Protein AF-A0A529K6I8-F1 (afdb_monomer)

Radius of gyration: 23.16 Å; Cα contacts (8 Å, |Δi|>4): 335; chains: 1; bounding box: 49×53×55 Å

Nearest PDB structures (foldseek):
  4oeu-assembly1_A  TM=8.810E-01  e=3.541E-14  Campylobacter jejuni subsp. jejuni NCTC 11168 = ATCC 700819
  6tfq-assembly2_B  TM=8.453E-01  e=3.131E-14  Agrobacterium tumefaciens
  1uqw-assembly2_B  TM=7.898E-01  e=2.769E-14  Escherichia coli K-12
  8efz-assembly1_A  TM=8.517E-01  e=8.175E-13  Clostridium carboxidivorans P7
  8efz-assembly2_B  TM=8.662E-01  e=1.609E-12  Clostridium carboxidivorans P7

Secondary structure (DSSP, 8-state):
--SEEEEEE-TTSSEEEEEEPSS-B-TTSPBP-HHHHHHHHHHHT-GGGT-TTHHHHTTEEEEEEETTEEEEEESS--TTHHHHTTSTT-----HHHHHHHHHHHHHHS---SSSEEEEEEETTTEEEEEE-TT-TT---S-SEEEEE----HHHHHHHHHHTS-S------HHHHHHHHTSTT--------S-----PPPS-GGGGSHHHHHHHHHT--HHHHHHHTSTT-S---SSSS-TTSTT--TT-----

Foldseek 3Di:
DAQWPDKDAPPVRQKIKTFGDPQFAKLVRHGDAPVLLLVLLVLLLDVVNVNPVNVLSVQWAPWDDDGRMIMTGGNDDDPCSVVCCPDPSNDRADPVVCVVQPPVRCVQAPMDRDQWHFPDDDPQFWTKIAGRPSRPVDHDPDRIDIDTNDPDQVVQLVCCVVVVDVDDDDHQLVSQVVQCVDPPDDDDQADDLDDDDDDDDCDDPSVDPVVVLVVVVVDDPVCCCVPRVVVSDDDDPDNGDPVDPPDDPPDDDDD

Mean predicted aligned error: 4.94 Å

pLDDT: mean 93.96, std 4.73, range [62.75, 98.75]

Sequence (255 aa):
PGLLTEWGWNDDRSKIMMTVREGVTWHDGSPFTAEDVVWSLQRAGDEKTGNPIQFVWKNVNNFKIDGNKITGDVVQFDPVYFKWMSFLTGYIMPKAYYEKVGAEGFEKAPIGTGPYMVDKFERNAFLRLKANPNYWGGKPAFENVTIKFVTDAASRVAEIESGSSQVTLEIPYEEYDRLIAKDGLAGSCNNVSDIGMIFFNDIDVMLDRNVRQAAVMAVDKKLLVDRLLRGYGQPIDTLETPEYEAYDPSIKVEH

Solvent-accessible surface area (backbone atoms only — not comparable to full-atom values): 15547 Å² total; per-res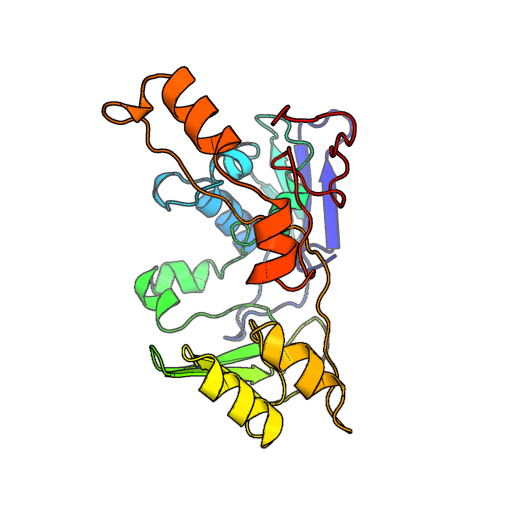idue (Å²): 125,66,69,40,71,45,72,50,65,48,97,87,46,54,31,39,42,35,31,43,45,77,92,36,34,33,72,86,64,49,78,51,53,50,65,24,49,53,51,27,43,54,50,34,27,32,72,91,68,67,44,93,61,14,72,64,40,54,22,44,42,82,71,44,77,59,84,45,36,38,38,28,38,38,77,45,87,57,98,52,56,74,62,46,54,78,37,98,76,42,63,72,46,54,50,73,59,39,73,73,49,34,72,71,44,32,72,76,60,62,67,47,61,52,51,58,39,75,73,46,79,44,88,87,46,33,41,32,31,30,46,30,93,72,23,76,88,53,82,56,95,52,66,64,49,74,49,69,58,66,85,52,56,70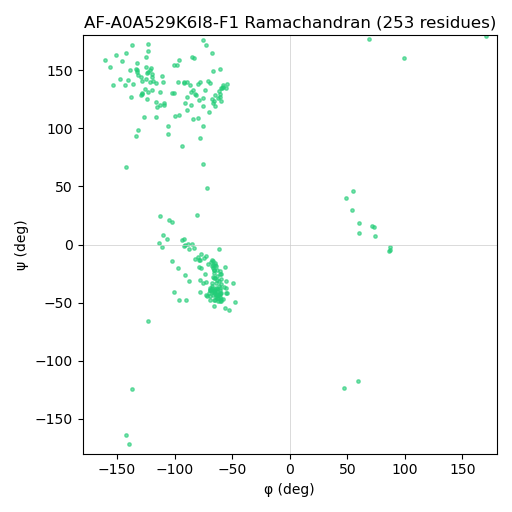,58,49,54,53,29,50,74,72,59,78,33,93,76,85,75,83,67,55,67,82,51,45,66,61,47,50,72,37,90,97,44,80,80,88,87,71,86,62,99,71,82,93,81,84,85,82,65,85,48,81,71,50,61,38,64,67,52,50,51,51,57,56,59,70,54,60,53,63,58,44,22,56,69,74,43,67,57,70,52,77,83,74,67,58,93,60,45,89,89,42,94,83,43,60,87,82,63,71,66,90,112

Structure (mmCIF, N/CA/C/O backbone):
data_AF-A0A529K6I8-F1
#
_entry.id   AF-A0A529K6I8-F1
#
loop_
_atom_site.group_PDB
_atom_site.id
_atom_site.type_symbol
_atom_site.label_atom_id
_atom_site.label_alt_id
_atom_site.label_comp_id
_atom_site.label_asym_id
_atom_site.label_entity_id
_atom_site.label_seq_id
_atom_site.pdbx_PDB_ins_code
_atom_site.Cartn_x
_atom_site.Cartn_y
_atom_site.Cartn_z
_atom_site.occupancy
_atom_site.B_iso_or_equiv
_atom_site.auth_seq_id
_atom_site.auth_comp_id
_atom_site.auth_asym_id
_atom_site.auth_atom_id
_atom_site.pdbx_PDB_model_num
ATOM 1 N N . PRO A 1 1 ? -16.267 1.346 0.825 1.00 89.56 1 PRO A N 1
ATOM 2 C CA . PRO A 1 1 ? -16.412 1.510 2.293 1.00 89.56 1 PRO A CA 1
ATOM 3 C C . PRO A 1 1 ? -15.603 0.440 3.025 1.00 89.56 1 PRO A C 1
ATOM 5 O O . PRO A 1 1 ? -15.569 -0.692 2.555 1.00 89.56 1 PRO A O 1
ATOM 8 N N . GLY A 1 2 ? -14.935 0.797 4.120 1.00 93.88 2 GLY A N 1
ATOM 9 C CA . GLY A 1 2 ? -14.010 -0.077 4.847 1.00 93.88 2 GLY A CA 1
ATOM 10 C C . GLY A 1 2 ? -14.225 0.048 6.350 1.00 93.88 2 GLY A C 1
ATOM 11 O O . GLY A 1 2 ? -15.356 -0.106 6.816 1.00 93.88 2 GLY A O 1
ATOM 12 N N . LEU A 1 3 ? -13.163 0.383 7.088 1.00 96.44 3 LEU A N 1
ATOM 13 C CA . LEU A 1 3 ? -13.247 0.799 8.496 1.00 96.44 3 LEU A CA 1
ATOM 14 C C . LEU A 1 3 ? -14.045 2.096 8.685 1.00 96.44 3 LEU A C 1
ATOM 16 O O . LEU A 1 3 ? -14.582 2.327 9.761 1.00 96.44 3 LEU A O 1
ATOM 20 N N . LEU A 1 4 ? -14.161 2.905 7.631 1.00 96.94 4 LEU A N 1
ATOM 21 C CA . LEU A 1 4 ? -15.127 3.992 7.540 1.00 96.94 4 LEU A CA 1
ATOM 22 C C . LEU A 1 4 ? -16.321 3.550 6.692 1.00 96.94 4 LEU A C 1
ATOM 24 O O . LEU A 1 4 ? -16.148 3.008 5.591 1.00 96.94 4 LEU A O 1
ATOM 28 N N . THR A 1 5 ? -17.529 3.768 7.203 1.00 97.38 5 THR A N 1
ATOM 29 C CA . THR A 1 5 ? -18.787 3.477 6.499 1.00 97.38 5 THR A CA 1
ATOM 30 C C . THR A 1 5 ? -19.286 4.672 5.698 1.00 97.38 5 THR A C 1
ATOM 32 O O . THR A 1 5 ? -19.957 4.477 4.690 1.00 97.38 5 THR A O 1
ATOM 35 N N . GLU A 1 6 ? -18.915 5.882 6.111 1.00 97.81 6 GLU A N 1
ATOM 36 C CA . GLU A 1 6 ? -19.280 7.150 5.479 1.00 97.81 6 GLU A CA 1
ATOM 37 C C . GLU A 1 6 ? -18.131 8.148 5.672 1.00 97.81 6 GLU A C 1
ATOM 39 O O . GLU A 1 6 ? -17.477 8.138 6.716 1.00 97.81 6 GLU A O 1
ATOM 44 N N . TRP A 1 7 ? -17.844 8.980 4.675 1.00 97.81 7 TRP A N 1
ATOM 45 C CA . TRP A 1 7 ? -16.821 10.028 4.738 1.00 97.81 7 TRP A CA 1
ATOM 46 C C . TRP A 1 7 ? -17.151 11.130 3.723 1.00 97.81 7 TRP A C 1
ATOM 48 O O . TRP A 1 7 ? -17.789 10.861 2.704 1.00 97.81 7 TRP A O 1
ATOM 58 N N . GLY A 1 8 ? -16.717 12.361 3.980 1.00 97.69 8 GLY A N 1
ATOM 59 C CA . GLY A 1 8 ? -16.952 13.470 3.059 1.00 97.69 8 GLY A CA 1
ATOM 60 C C . GLY A 1 8 ? -16.577 14.829 3.630 1.00 97.69 8 GLY A C 1
ATOM 61 O O . GLY A 1 8 ? -16.131 14.944 4.772 1.00 97.69 8 GLY A O 1
ATOM 62 N N . TRP A 1 9 ? -16.773 15.858 2.813 1.00 98.25 9 TRP A N 1
ATOM 63 C CA . TRP A 1 9 ? -16.690 17.255 3.226 1.00 98.25 9 TRP A CA 1
ATOM 64 C C . TRP A 1 9 ? -18.088 17.801 3.500 1.00 98.25 9 TRP A C 1
ATOM 66 O O . TRP A 1 9 ? -19.064 17.324 2.922 1.00 98.25 9 TRP A O 1
ATOM 76 N N . ASN A 1 10 ? -18.179 18.821 4.347 1.00 97.06 10 ASN A N 1
ATOM 77 C CA . ASN A 1 10 ? -19.370 19.663 4.390 1.00 97.06 10 ASN A CA 1
ATOM 78 C C . ASN A 1 10 ? -19.450 20.576 3.145 1.00 97.06 10 ASN A C 1
ATOM 80 O O . ASN A 1 10 ? -18.499 20.670 2.367 1.00 97.06 10 ASN A O 1
ATOM 84 N N . ASP A 1 11 ? -20.578 21.269 2.976 1.00 96.62 11 ASP A N 1
ATOM 85 C CA . ASP A 1 11 ? -20.887 22.044 1.764 1.00 96.62 11 ASP A CA 1
ATOM 86 C C . ASP A 1 11 ? -19.820 23.091 1.398 1.00 96.62 11 ASP A C 1
ATOM 88 O O . ASP A 1 11 ? -19.451 23.225 0.231 1.00 96.62 11 ASP A O 1
ATOM 92 N N . ASP A 1 12 ? -19.288 23.811 2.391 1.00 96.50 12 ASP A N 1
ATOM 93 C CA . ASP A 1 12 ? -18.252 24.837 2.196 1.00 96.50 12 ASP A CA 1
ATOM 94 C C . ASP A 1 12 ? -16.815 24.288 2.245 1.00 96.50 12 ASP A C 1
ATOM 96 O O . ASP A 1 12 ? -15.857 25.043 2.070 1.00 96.50 12 ASP A O 1
ATOM 100 N N . ARG A 1 13 ? -16.662 22.973 2.452 1.00 97.19 13 ARG A N 1
ATOM 101 C CA . ARG A 1 13 ? -15.387 22.241 2.525 1.00 97.19 13 ARG A CA 1
ATOM 102 C C . ARG A 1 13 ? -14.449 22.700 3.642 1.00 97.19 13 ARG A C 1
ATOM 104 O O . ARG A 1 13 ? -13.264 22.373 3.601 1.00 97.19 13 ARG A O 1
ATOM 111 N N . SER A 1 14 ? -14.956 23.408 4.649 1.00 97.88 14 SER A N 1
ATOM 112 C CA . SER A 1 14 ? -14.185 23.800 5.836 1.00 97.88 14 SER A CA 1
ATOM 113 C C . SER A 1 14 ? -14.027 22.670 6.854 1.00 97.88 14 SER A C 1
ATOM 115 O O . SER A 1 14 ? -13.205 22.771 7.767 1.00 97.88 14 SER A O 1
ATOM 117 N N . LYS A 1 15 ? -14.796 21.583 6.721 1.00 98.31 15 LYS A N 1
ATOM 118 C CA . LYS A 1 15 ? -14.745 20.423 7.613 1.00 98.31 15 LYS A CA 1
ATOM 119 C C . LYS A 1 15 ? -14.836 19.115 6.848 1.00 98.31 15 LYS A C 1
ATOM 121 O O . LYS A 1 15 ? -15.519 19.017 5.829 1.00 98.31 15 LYS A O 1
ATOM 126 N N . ILE A 1 16 ? -14.208 18.087 7.408 1.00 98.38 16 ILE A N 1
ATOM 127 C CA . ILE A 1 16 ? -14.497 16.702 7.049 1.00 98.38 16 ILE A CA 1
ATOM 128 C C . ILE A 1 16 ? -15.407 16.053 8.082 1.00 98.38 16 ILE A C 1
ATOM 130 O O . ILE A 1 16 ? -15.387 16.408 9.264 1.00 98.38 16 ILE A O 1
ATOM 134 N N . MET A 1 17 ? -16.139 15.043 7.635 1.00 98.19 17 MET A N 1
ATOM 135 C CA . MET A 1 17 ? -16.805 14.070 8.487 1.00 98.19 17 MET A CA 1
ATOM 136 C C . MET A 1 17 ? -16.361 12.658 8.109 1.00 98.19 17 MET A C 1
ATOM 138 O O . MET A 1 17 ? -16.084 12.376 6.941 1.00 98.19 17 MET A O 1
ATOM 142 N N . MET A 1 18 ? -16.301 11.765 9.094 1.00 98.38 18 MET A N 1
ATOM 143 C CA . MET A 1 18 ? -16.085 10.329 8.907 1.00 98.38 18 MET A CA 1
ATOM 144 C C . MET A 1 18 ? -16.925 9.547 9.921 1.00 98.38 18 MET A C 1
ATOM 146 O O . MET A 1 18 ? -16.951 9.898 11.098 1.00 98.38 18 MET A O 1
ATOM 150 N N . THR A 1 19 ? -17.572 8.469 9.488 1.00 98.62 19 THR A N 1
ATOM 151 C CA . THR A 1 19 ? -18.304 7.535 10.354 1.00 98.62 19 THR A CA 1
ATOM 152 C C . THR A 1 19 ? -17.536 6.222 10.422 1.00 98.62 19 THR A C 1
ATOM 154 O O . THR A 1 19 ? -17.280 5.586 9.397 1.00 98.62 19 THR A O 1
ATOM 157 N N . VAL A 1 20 ? -17.157 5.823 11.631 1.00 98.50 20 VAL A N 1
ATOM 158 C CA . VAL A 1 20 ? -16.355 4.634 11.922 1.00 98.50 20 VAL A CA 1
ATOM 159 C C . VAL A 1 20 ? -17.258 3.411 12.053 1.00 98.50 20 VAL A C 1
ATOM 161 O O . VAL A 1 20 ? -18.321 3.455 12.676 1.00 98.50 20 VAL A O 1
ATOM 164 N N . ARG A 1 21 ? -16.824 2.300 11.458 1.00 98.12 21 ARG A N 1
ATOM 165 C CA . ARG A 1 21 ? -17.505 1.009 11.539 1.00 98.12 21 ARG A CA 1
ATOM 166 C C . ARG A 1 21 ? -17.492 0.489 12.974 1.00 98.12 21 ARG A C 1
ATOM 168 O O . ARG A 1 21 ? -16.435 0.345 13.579 1.00 98.12 21 ARG A O 1
ATOM 175 N N . GLU A 1 22 ? -18.667 0.129 13.466 1.00 97.12 22 GLU A N 1
ATOM 176 C CA . GLU A 1 22 ? -18.833 -0.506 14.771 1.00 97.12 22 GLU A CA 1
ATOM 177 C C . GLU A 1 22 ? -18.595 -2.023 14.710 1.00 97.12 22 GLU A C 1
ATOM 179 O O . GLU A 1 22 ? -18.662 -2.643 13.647 1.00 97.12 22 GLU A O 1
ATOM 184 N N . GLY A 1 23 ? -18.326 -2.630 15.870 1.00 96.44 23 GLY A N 1
ATOM 185 C CA . GLY A 1 23 ? -18.175 -4.084 16.003 1.00 96.44 23 GLY A CA 1
ATOM 186 C C . GLY A 1 23 ? -16.878 -4.653 15.421 1.00 96.44 23 GLY A C 1
ATOM 187 O O . GLY A 1 23 ? -16.782 -5.858 15.209 1.00 96.44 23 GLY A O 1
ATOM 188 N N . VAL A 1 24 ? -15.884 -3.807 15.145 1.00 98.38 24 VAL A N 1
ATOM 189 C CA . VAL A 1 24 ? -14.559 -4.233 14.682 1.00 98.38 24 VAL A CA 1
ATOM 190 C C . VAL A 1 24 ? -13.630 -4.412 15.880 1.00 98.38 24 VAL A C 1
ATOM 192 O O . VAL A 1 24 ? -13.611 -3.589 16.795 1.00 98.38 24 VAL A O 1
ATOM 195 N N . THR A 1 25 ? -12.812 -5.459 15.842 1.00 98.31 25 THR A N 1
ATOM 196 C CA . THR A 1 25 ? -11.736 -5.683 16.810 1.00 98.31 25 THR A CA 1
ATOM 197 C C . THR A 1 25 ? -10.384 -5.743 16.112 1.00 98.31 25 THR A C 1
ATOM 199 O O . THR A 1 25 ? -10.274 -6.167 14.956 1.00 98.31 25 THR A O 1
ATOM 202 N N . TRP A 1 26 ? -9.340 -5.365 16.838 1.00 98.50 26 TRP A N 1
ATOM 203 C CA . TRP A 1 26 ? -7.962 -5.686 16.492 1.00 98.50 26 TRP A CA 1
ATOM 204 C C . TRP A 1 26 ? -7.710 -7.195 16.631 1.00 98.50 26 TRP A C 1
ATOM 206 O O . TRP A 1 26 ? -8.500 -7.926 17.238 1.00 98.50 26 TRP A O 1
ATOM 216 N N . HIS A 1 27 ? -6.606 -7.687 16.066 1.00 98.06 27 HIS A N 1
ATOM 217 C CA . HIS A 1 27 ? -6.232 -9.109 16.132 1.00 98.06 27 HIS A CA 1
ATOM 218 C C . HIS A 1 27 ? -6.020 -9.628 17.560 1.00 98.06 27 HIS A C 1
ATOM 220 O O . HIS A 1 27 ? -6.149 -10.827 17.788 1.00 98.06 27 HIS A O 1
ATOM 226 N N . ASP A 1 28 ? -5.731 -8.748 18.522 1.00 96.62 28 ASP A N 1
ATOM 227 C CA . ASP A 1 28 ? -5.615 -9.092 19.945 1.00 96.62 28 ASP A CA 1
ATOM 228 C C . ASP A 1 28 ? -6.966 -9.105 20.691 1.00 96.62 28 ASP A C 1
ATOM 230 O O . ASP A 1 28 ? -7.011 -9.388 21.888 1.00 96.62 28 ASP A O 1
ATOM 234 N N . GLY A 1 29 ? -8.067 -8.817 19.990 1.00 97.06 29 GLY A N 1
ATOM 235 C CA . GLY A 1 29 ? -9.425 -8.769 20.530 1.00 97.06 29 GLY A CA 1
ATOM 236 C C . GLY A 1 29 ? -9.826 -7.424 21.140 1.00 97.06 29 GLY A C 1
ATOM 237 O O . GLY A 1 29 ? -10.992 -7.262 21.503 1.00 97.06 29 GLY A O 1
ATOM 238 N N . SER A 1 30 ? -8.916 -6.451 21.236 1.00 98.00 30 SER A N 1
ATOM 239 C CA . SER A 1 30 ? -9.267 -5.101 21.685 1.00 98.00 30 SER A CA 1
ATOM 240 C C . SER A 1 30 ? -10.188 -4.396 20.672 1.00 98.00 30 SER A C 1
ATOM 242 O O . SER A 1 30 ? -10.124 -4.682 19.471 1.00 98.00 30 SER A O 1
ATOM 244 N N . PRO A 1 31 ? -11.089 -3.502 21.118 1.00 97.88 31 PRO A N 1
ATOM 245 C CA . PRO A 1 31 ? -12.012 -2.823 20.215 1.00 97.88 31 PRO A CA 1
ATOM 246 C C . PRO A 1 31 ? -11.279 -1.823 19.313 1.00 97.88 31 PRO A C 1
ATOM 248 O O . PRO A 1 31 ? -10.421 -1.074 19.776 1.00 97.88 31 PRO A O 1
ATOM 251 N N . PHE A 1 32 ? -11.663 -1.778 18.037 1.00 98.56 32 PHE A N 1
ATOM 252 C CA . PHE A 1 32 ? -11.304 -0.690 17.129 1.00 98.56 32 PHE A CA 1
ATOM 253 C C . PHE A 1 32 ? -12.286 0.472 17.298 1.00 98.56 32 PHE A C 1
ATOM 255 O O . PHE A 1 32 ? -13.502 0.263 17.309 1.00 98.56 32 PHE A O 1
ATOM 262 N N . THR A 1 33 ? -11.772 1.696 17.421 1.00 98.38 33 THR A N 1
ATOM 263 C CA . THR A 1 33 ? -12.589 2.880 17.728 1.00 98.38 33 THR A CA 1
ATOM 264 C C . THR A 1 33 ? -12.213 4.103 16.891 1.00 98.38 33 THR A C 1
ATOM 266 O O . THR A 1 33 ? -11.199 4.136 16.192 1.00 98.38 33 THR A O 1
ATOM 269 N N . ALA A 1 34 ? -13.020 5.163 16.999 1.00 98.50 34 ALA A N 1
ATOM 270 C CA . ALA A 1 34 ? -12.709 6.459 16.403 1.00 98.50 34 ALA A CA 1
ATOM 271 C C . ALA A 1 34 ? -11.399 7.075 16.920 1.00 98.50 34 ALA A C 1
ATOM 273 O O . ALA A 1 34 ? -10.754 7.830 16.189 1.00 98.50 34 ALA A O 1
ATOM 274 N N . GLU A 1 35 ? -10.960 6.721 18.133 1.00 98.50 35 GLU A N 1
ATOM 275 C CA . GLU A 1 35 ? -9.672 7.179 18.653 1.00 98.50 35 GLU A CA 1
ATOM 276 C C . GLU A 1 35 ? -8.493 6.632 17.850 1.00 98.50 35 GLU A C 1
ATOM 278 O O . GLU A 1 35 ? -7.541 7.371 17.605 1.00 98.50 35 GLU A O 1
ATOM 283 N N . ASP A 1 36 ? -8.561 5.374 17.404 1.00 98.56 36 ASP A N 1
ATOM 284 C CA . ASP A 1 36 ? -7.508 4.766 16.589 1.00 98.56 36 ASP A CA 1
ATOM 285 C C . ASP A 1 36 ? -7.367 5.487 15.244 1.00 98.56 36 ASP A C 1
ATOM 287 O O . ASP A 1 36 ? -6.254 5.710 14.762 1.00 98.56 36 ASP A O 1
ATOM 291 N N . VAL A 1 37 ? -8.494 5.894 14.649 1.00 98.12 37 VAL A N 1
ATOM 292 C CA . VAL A 1 37 ? -8.517 6.642 13.383 1.00 98.12 37 VAL A CA 1
ATOM 293 C C . VAL A 1 37 ? -7.890 8.020 13.560 1.00 98.12 37 VAL A C 1
ATOM 295 O O . VAL A 1 37 ? -6.965 8.364 12.825 1.00 98.12 37 VAL A O 1
ATOM 298 N N . VAL A 1 38 ? -8.356 8.796 14.544 1.00 98.19 38 VAL A N 1
ATOM 299 C CA . VAL A 1 38 ? -7.832 10.147 14.806 1.00 98.19 38 VAL A CA 1
ATOM 300 C C . VAL A 1 38 ? -6.343 10.098 15.131 1.00 98.19 38 VAL A C 1
ATOM 302 O O . VAL A 1 38 ? -5.565 10.845 14.539 1.00 98.19 38 VAL A O 1
ATOM 305 N N . TRP A 1 39 ? -5.932 9.181 16.008 1.00 98.00 39 TRP A N 1
ATOM 306 C CA . TRP A 1 39 ? -4.527 9.004 16.366 1.00 98.00 39 TRP A CA 1
ATOM 307 C C . TRP A 1 39 ? -3.673 8.621 15.154 1.00 98.00 39 TRP A C 1
ATOM 309 O O . TRP A 1 39 ? -2.597 9.184 14.958 1.00 98.00 39 TRP A O 1
ATOM 319 N N . SER A 1 40 ? -4.164 7.723 14.296 1.00 96.69 40 SER A N 1
ATOM 320 C CA . SER A 1 40 ? -3.441 7.304 13.090 1.00 96.69 40 SER A CA 1
ATOM 321 C C . SER A 1 40 ? -3.252 8.450 12.099 1.00 96.69 40 SER A C 1
ATOM 323 O O . SER A 1 40 ? -2.148 8.607 11.581 1.00 96.69 40 SER A O 1
ATOM 325 N N . LEU A 1 41 ? -4.285 9.269 11.869 1.00 96.31 41 LEU A N 1
ATOM 326 C CA . LEU A 1 41 ? -4.209 10.437 10.983 1.00 96.31 41 LEU A CA 1
ATOM 327 C C . LEU A 1 41 ? -3.268 11.512 11.540 1.00 96.31 41 LEU A C 1
ATOM 329 O O . LEU A 1 41 ? -2.432 12.037 10.808 1.00 96.31 41 LEU A O 1
ATOM 333 N N . GLN A 1 42 ? -3.350 11.795 12.843 1.00 96.12 42 GLN A N 1
ATOM 334 C CA . GLN A 1 42 ? -2.455 12.745 13.510 1.00 96.12 42 GLN A CA 1
ATOM 335 C C . GLN A 1 42 ? -0.999 12.286 13.449 1.00 96.12 42 GLN A C 1
ATOM 337 O O . GLN A 1 42 ? -0.124 13.066 13.081 1.00 96.12 42 GLN A O 1
ATOM 342 N N . ARG A 1 43 ? -0.742 11.009 13.747 1.00 94.94 43 ARG A N 1
ATOM 343 C CA . ARG A 1 43 ? 0.584 10.401 13.618 1.00 94.94 43 ARG A CA 1
ATOM 344 C C . ARG A 1 43 ? 1.077 10.467 12.173 1.00 94.94 43 ARG A C 1
ATOM 346 O O . ARG A 1 43 ? 2.223 10.827 11.944 1.00 94.94 43 ARG A O 1
ATOM 353 N N . ALA A 1 44 ? 0.234 10.132 11.197 1.00 94.75 44 ALA A N 1
ATOM 354 C CA . ALA A 1 44 ? 0.604 10.165 9.785 1.00 94.75 44 ALA A CA 1
ATOM 355 C C . ALA A 1 44 ? 0.945 11.584 9.298 1.00 94.75 44 ALA A C 1
ATOM 357 O O . ALA A 1 44 ? 1.798 11.727 8.426 1.00 94.75 44 ALA A O 1
ATOM 358 N N . GLY A 1 45 ? 0.324 12.611 9.882 1.00 94.69 45 GLY A N 1
ATOM 359 C CA . GLY A 1 45 ? 0.645 14.018 9.650 1.00 94.69 45 GLY A CA 1
ATOM 360 C C . GLY A 1 45 ? 1.815 14.565 10.469 1.00 94.69 45 GLY A C 1
ATOM 361 O O . GLY A 1 45 ? 2.175 15.719 10.278 1.00 94.69 45 GLY A O 1
ATOM 362 N N . ASP A 1 46 ? 2.433 13.806 11.374 1.00 94.12 46 ASP A N 1
ATOM 363 C CA . ASP A 1 46 ? 3.601 14.283 12.122 1.00 94.12 46 ASP A CA 1
ATOM 364 C C . ASP A 1 46 ? 4.892 14.029 11.324 1.00 94.12 46 ASP A C 1
ATOM 366 O O . ASP A 1 46 ? 5.255 12.887 11.032 1.00 94.12 46 ASP A O 1
ATOM 370 N N . GLU A 1 47 ? 5.623 15.103 11.014 1.00 91.81 47 GLU A N 1
ATOM 371 C CA . GLU A 1 47 ? 6.912 15.072 10.306 1.00 91.81 47 GLU A CA 1
ATOM 372 C C . GLU A 1 47 ? 7.947 14.173 10.981 1.00 91.81 47 GLU A C 1
ATOM 374 O O . GLU A 1 47 ? 8.759 13.545 10.301 1.00 91.81 47 GLU A O 1
ATOM 379 N N . LYS A 1 48 ? 7.901 14.054 12.312 1.00 92.38 48 LYS A N 1
ATOM 380 C CA . LYS A 1 48 ? 8.847 13.230 13.076 1.00 92.38 48 LYS A CA 1
ATOM 381 C C . LYS A 1 48 ? 8.699 11.740 12.796 1.00 92.38 48 LYS A C 1
ATOM 383 O O . LYS A 1 48 ? 9.604 10.973 13.110 1.00 92.38 48 LYS A O 1
ATOM 388 N N . THR A 1 49 ? 7.571 11.322 12.228 1.00 88.50 49 THR A N 1
ATOM 389 C CA . THR A 1 49 ? 7.309 9.912 11.916 1.00 88.50 49 THR A CA 1
ATOM 390 C C . THR A 1 49 ? 7.938 9.468 10.602 1.00 88.50 49 THR A C 1
ATOM 392 O O . THR A 1 49 ? 7.980 8.270 10.333 1.00 88.50 49 THR A O 1
ATOM 395 N N . GLY A 1 50 ? 8.419 10.411 9.783 1.00 89.19 50 GLY A N 1
ATOM 396 C CA . GLY A 1 50 ? 9.004 10.112 8.478 1.00 89.19 50 GLY A CA 1
ATOM 397 C C . GLY A 1 50 ? 7.989 9.665 7.422 1.00 89.19 50 GLY A C 1
ATOM 398 O O . GLY A 1 50 ? 8.393 9.102 6.408 1.00 89.19 50 GLY A O 1
ATOM 399 N N . ASN A 1 51 ? 6.682 9.889 7.629 1.00 91.88 51 ASN A N 1
ATOM 400 C CA . ASN A 1 51 ? 5.676 9.592 6.609 1.00 91.88 51 ASN A CA 1
ATOM 401 C C . ASN A 1 51 ? 5.893 10.495 5.373 1.00 91.88 51 ASN A C 1
ATOM 403 O O . ASN A 1 51 ? 5.795 11.720 5.497 1.00 91.88 51 ASN A O 1
ATOM 407 N N . PRO A 1 52 ? 6.151 9.931 4.177 1.00 90.94 52 PRO A N 1
ATOM 408 C CA . PRO A 1 52 ? 6.508 10.719 2.997 1.00 90.94 52 PRO A CA 1
ATOM 409 C C . PRO A 1 52 ? 5.362 11.594 2.473 1.00 90.94 52 PRO A C 1
ATOM 411 O O . PRO A 1 52 ? 5.620 12.552 1.750 1.00 90.94 52 PRO A O 1
ATOM 414 N N . ILE A 1 53 ? 4.110 11.310 2.854 1.00 90.56 53 ILE A N 1
ATOM 415 C CA . ILE A 1 53 ? 2.942 12.125 2.485 1.00 90.56 53 ILE A CA 1
ATOM 416 C C . ILE A 1 53 ? 2.306 12.839 3.683 1.00 90.56 53 ILE A C 1
ATOM 418 O O . ILE A 1 53 ? 1.126 13.181 3.649 1.00 90.56 53 ILE A O 1
ATOM 422 N N . GLN A 1 54 ? 3.071 13.078 4.753 1.00 94.00 54 GLN A N 1
ATOM 423 C CA . GLN A 1 54 ? 2.582 13.771 5.954 1.00 94.00 54 GLN A CA 1
ATOM 424 C C . GLN A 1 54 ? 1.845 15.085 5.647 1.00 94.00 54 GLN A C 1
ATOM 426 O O . GLN A 1 54 ? 0.860 15.412 6.306 1.00 94.00 54 GLN A O 1
ATOM 431 N N . PHE A 1 55 ? 2.270 15.793 4.594 1.00 92.25 55 PHE A N 1
ATOM 432 C CA . PHE A 1 55 ? 1.689 17.065 4.174 1.00 92.25 55 PHE A CA 1
ATOM 433 C C . PHE A 1 55 ? 0.212 16.943 3.775 1.00 92.25 55 PHE A C 1
ATOM 435 O O . PHE A 1 55 ? -0.551 17.869 4.022 1.00 92.25 55 PHE A O 1
ATOM 442 N N . VAL A 1 56 ? -0.214 15.798 3.229 1.00 94.44 56 VAL A N 1
ATOM 443 C CA . VAL A 1 56 ? -1.631 15.519 2.949 1.00 94.44 56 VAL A CA 1
ATOM 444 C C . VAL A 1 56 ? -2.402 15.422 4.258 1.00 94.44 56 VAL A C 1
ATOM 446 O O . VAL A 1 56 ? -3.454 16.031 4.417 1.00 94.44 56 VAL A O 1
ATOM 449 N N . TRP A 1 57 ? -1.881 14.668 5.225 1.00 95.06 57 TRP A N 1
ATOM 450 C CA . TR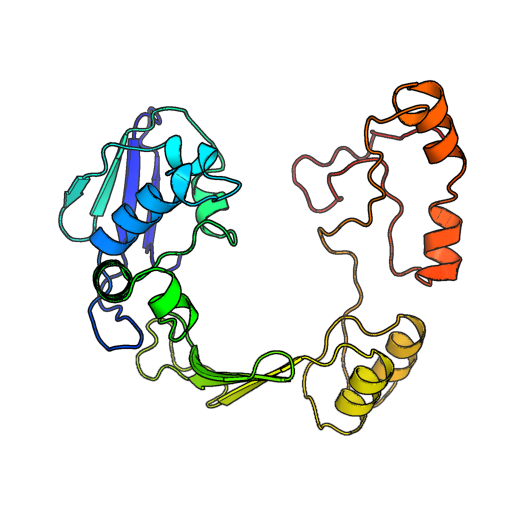P A 1 57 ? -2.577 14.409 6.484 1.00 95.06 57 TRP A CA 1
ATOM 451 C C . TRP A 1 57 ? -2.709 15.661 7.351 1.00 95.06 57 TRP A C 1
ATOM 453 O O . TRP A 1 57 ? -3.744 15.837 7.992 1.00 95.06 57 TRP A O 1
ATOM 463 N N . LYS A 1 58 ? -1.723 16.567 7.296 1.00 94.62 58 LYS A N 1
ATOM 464 C CA . LYS A 1 58 ? -1.756 17.882 7.961 1.00 94.62 58 LYS A CA 1
ATOM 465 C C . LYS A 1 58 ? -2.840 18.827 7.441 1.00 94.62 58 LYS A C 1
ATO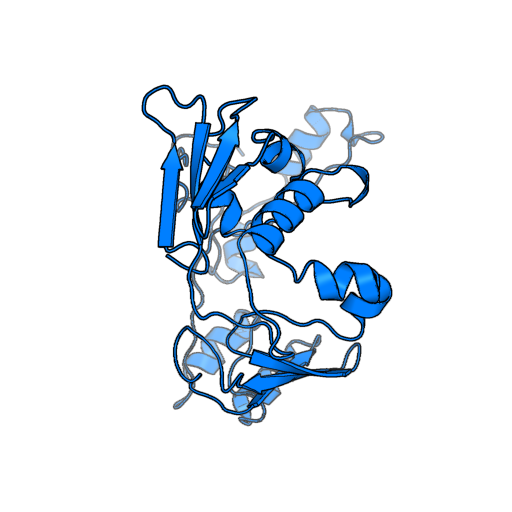M 467 O O . LYS A 1 58 ? -3.188 19.773 8.148 1.00 94.62 58 LYS A O 1
ATOM 472 N N . ASN A 1 59 ? -3.389 18.579 6.251 1.00 96.81 59 ASN A N 1
ATOM 473 C CA . ASN A 1 59 ? -4.451 19.405 5.676 1.00 96.81 59 ASN A CA 1
ATOM 474 C C . ASN A 1 59 ? -5.751 19.360 6.492 1.00 96.81 59 ASN A C 1
ATOM 476 O O . ASN A 1 59 ? -6.602 20.234 6.325 1.00 96.81 59 ASN A O 1
ATOM 480 N N . VAL A 1 60 ? -5.896 18.382 7.394 1.00 97.75 60 VAL A N 1
ATOM 481 C CA . VAL A 1 60 ? -7.008 18.291 8.341 1.00 97.75 60 VAL A CA 1
ATOM 482 C C . VAL A 1 60 ? -6.476 18.171 9.768 1.00 97.75 60 VAL A C 1
ATOM 484 O O . VAL A 1 60 ? -5.589 17.366 10.048 1.00 97.75 60 VAL A O 1
ATOM 487 N N . ASN A 1 61 ? -7.039 18.943 10.695 1.00 96.69 61 ASN A N 1
ATOM 488 C CA . ASN A 1 61 ? -6.683 18.891 12.112 1.00 96.69 61 ASN A CA 1
ATOM 489 C C . ASN A 1 61 ? -7.913 19.068 13.023 1.00 96.69 61 ASN A C 1
ATOM 491 O O . ASN A 1 61 ? -9.049 18.872 12.593 1.00 96.69 61 ASN A O 1
ATOM 495 N N . ASN A 1 62 ? -7.684 19.376 14.308 1.00 97.50 62 ASN A N 1
ATOM 496 C CA . ASN A 1 62 ? -8.731 19.656 15.301 1.00 97.50 62 ASN A CA 1
ATOM 497 C C . ASN A 1 62 ? -9.855 18.608 15.334 1.00 97.50 62 ASN A C 1
ATOM 499 O O . ASN A 1 62 ? -11.037 18.937 15.457 1.00 97.50 62 ASN A O 1
ATOM 503 N N . PHE A 1 63 ? -9.478 17.334 15.213 1.00 98.38 63 PHE A N 1
ATOM 504 C CA . PHE A 1 63 ? -10.430 16.236 15.197 1.00 98.38 63 PHE A CA 1
ATOM 505 C C . PHE A 1 63 ? -11.248 16.188 16.492 1.00 98.38 63 PHE A C 1
ATOM 507 O O . PHE A 1 63 ? -10.706 16.267 17.596 1.00 98.38 63 PHE A O 1
ATOM 514 N N . LYS A 1 64 ? -12.560 16.017 16.347 1.00 98.56 64 LYS A N 1
ATOM 515 C CA . LYS A 1 64 ? -13.517 15.787 17.429 1.00 98.56 64 LYS A CA 1
ATOM 516 C C . LYS A 1 64 ? -14.217 14.463 17.191 1.00 98.56 64 LYS A C 1
ATOM 518 O O . LYS A 1 64 ? -14.560 14.151 16.052 1.00 98.56 64 LYS A O 1
ATOM 523 N N . ILE A 1 65 ? -14.429 13.722 18.270 1.00 98.69 65 ILE A N 1
ATOM 524 C CA . ILE A 1 65 ? -15.099 12.425 18.267 1.00 98.69 65 ILE A CA 1
ATOM 525 C C . ILE A 1 65 ? -16.432 12.575 18.999 1.00 98.69 65 ILE A C 1
ATOM 527 O O . ILE A 1 65 ? -16.466 13.112 20.106 1.00 98.69 65 ILE A O 1
ATOM 531 N N . ASP A 1 66 ? -17.502 12.087 18.384 1.00 98.19 66 ASP A N 1
ATOM 532 C CA . ASP A 1 66 ? -18.829 11.934 18.980 1.00 98.19 66 ASP A CA 1
ATOM 533 C C . ASP A 1 66 ? -19.336 10.516 18.680 1.00 98.19 66 ASP A C 1
ATOM 535 O O . ASP A 1 66 ? -19.757 10.205 17.562 1.00 98.19 66 ASP A O 1
ATOM 539 N N . GLY A 1 67 ? -19.191 9.613 19.653 1.00 97.38 67 GLY A N 1
ATOM 540 C CA . GLY A 1 67 ? -19.426 8.183 19.455 1.00 97.38 67 GLY A CA 1
ATOM 541 C C . GLY A 1 67 ? -18.515 7.603 18.366 1.00 97.38 67 GLY A C 1
ATOM 542 O O . GLY A 1 67 ? -17.292 7.609 18.496 1.00 97.38 67 GLY A O 1
ATOM 543 N N . ASN A 1 68 ? -19.112 7.102 17.283 1.00 97.88 68 ASN A N 1
ATOM 544 C CA . ASN A 1 68 ? -18.396 6.589 16.113 1.00 97.88 68 ASN A CA 1
ATOM 545 C C . ASN A 1 68 ? -18.203 7.636 15.000 1.00 97.88 68 ASN A C 1
ATOM 547 O O . ASN A 1 68 ? -17.681 7.301 13.937 1.00 97.88 68 ASN A O 1
ATOM 551 N N . LYS A 1 69 ? -18.618 8.889 15.208 1.00 98.56 69 LYS A N 1
ATOM 552 C CA . LYS A 1 69 ? -18.446 9.971 14.236 1.00 98.56 69 LYS A CA 1
ATOM 553 C C . LYS A 1 69 ? -17.221 10.807 14.565 1.00 98.56 69 LYS A C 1
ATOM 555 O O . LYS A 1 69 ? -16.958 11.133 15.720 1.00 98.56 69 LYS A O 1
ATOM 560 N N . ILE A 1 70 ? -16.493 11.185 13.525 1.00 98.75 70 ILE A N 1
ATOM 561 C CA . ILE A 1 70 ? -15.332 12.065 13.584 1.00 98.75 70 ILE A CA 1
ATOM 562 C C . ILE A 1 70 ? -15.629 13.291 12.729 1.00 98.75 70 ILE A C 1
ATOM 564 O O . ILE A 1 70 ? -16.048 13.158 11.580 1.00 98.75 70 ILE A O 1
ATOM 568 N N . THR A 1 71 ? -15.356 14.478 13.260 1.00 98.62 71 THR A N 1
ATOM 569 C CA . THR A 1 71 ? -15.281 15.720 12.476 1.00 98.62 71 THR A CA 1
ATOM 570 C C . THR A 1 71 ? -13.888 16.315 12.590 1.00 98.62 71 THR A C 1
ATOM 572 O O . THR A 1 71 ? -13.341 16.307 13.689 1.00 98.62 71 THR A O 1
ATOM 575 N N . GLY A 1 72 ? -13.332 16.855 11.510 1.00 98.50 72 GLY A N 1
ATOM 576 C CA . GLY A 1 72 ? -12.041 17.556 11.519 1.00 98.50 72 GLY A CA 1
ATOM 577 C C . GLY A 1 72 ? -12.123 18.876 10.761 1.00 98.50 72 GLY A C 1
ATOM 578 O O . GLY A 1 72 ? -12.936 19.003 9.846 1.00 98.50 72 GLY A O 1
ATOM 579 N N . ASP A 1 73 ? -11.303 19.849 11.145 1.00 98.62 73 ASP A N 1
ATOM 580 C CA . ASP A 1 73 ? -11.197 21.136 10.458 1.00 98.62 73 ASP A CA 1
ATOM 581 C C . ASP A 1 73 ? -10.263 20.996 9.253 1.00 98.62 73 ASP A C 1
ATOM 583 O O . ASP A 1 73 ? -9.147 20.492 9.381 1.00 98.62 73 ASP A O 1
ATOM 587 N N . VAL A 1 74 ? -10.713 21.445 8.083 1.00 98.44 74 VAL A N 1
ATOM 588 C CA . VAL A 1 74 ? -9.905 21.497 6.862 1.00 98.44 74 VAL A CA 1
ATOM 589 C C . VAL A 1 74 ? -9.090 22.784 6.894 1.00 98.44 74 VAL A C 1
ATOM 591 O O . VAL A 1 74 ? -9.621 23.879 6.726 1.00 98.44 74 VAL A O 1
ATOM 594 N N . VAL A 1 75 ? -7.787 22.645 7.115 1.00 97.50 75 VAL A N 1
ATOM 595 C CA . VAL A 1 75 ? -6.823 23.756 7.117 1.00 97.50 75 VAL A CA 1
ATOM 596 C C . VAL A 1 75 ? -6.486 24.168 5.690 1.00 97.50 75 VAL A C 1
ATOM 598 O O . VAL A 1 75 ? -6.389 25.354 5.382 1.00 97.50 75 VAL A O 1
ATOM 601 N N . GLN A 1 76 ? -6.329 23.178 4.814 1.00 96.94 76 GLN A N 1
ATOM 602 C CA . GLN A 1 76 ? -6.086 23.364 3.393 1.00 96.94 76 GLN A CA 1
ATOM 603 C C . GLN A 1 76 ? -6.937 22.355 2.630 1.00 96.94 76 GLN A C 1
ATOM 605 O O . GLN A 1 76 ? -6.902 21.161 2.909 1.00 96.94 76 GLN A O 1
ATOM 610 N N . PHE A 1 77 ? -7.730 22.830 1.673 1.00 96.69 77 PHE A N 1
ATOM 611 C CA . PHE A 1 77 ? -8.560 21.927 0.888 1.00 96.69 77 PHE A CA 1
ATOM 612 C C . PHE A 1 77 ? -7.691 21.038 -0.006 1.00 96.69 77 PHE A C 1
ATOM 614 O O . PHE A 1 77 ? -6.912 21.533 -0.821 1.00 96.69 77 PHE A O 1
ATOM 621 N N . ASP A 1 78 ? -7.879 19.728 0.128 1.00 94.81 78 ASP A N 1
ATOM 622 C CA . ASP A 1 78 ? -7.246 18.707 -0.696 1.00 94.81 78 ASP A CA 1
ATOM 623 C C . ASP A 1 78 ? -8.339 17.794 -1.280 1.00 94.81 78 ASP A C 1
ATOM 625 O O . ASP A 1 78 ? -8.955 17.027 -0.531 1.00 94.81 78 ASP A O 1
ATOM 629 N N . PRO A 1 79 ? -8.611 17.855 -2.598 1.00 93.19 79 PRO A N 1
ATOM 630 C CA . PRO A 1 79 ? -9.692 17.091 -3.222 1.00 93.19 79 PRO A CA 1
ATOM 631 C C . PRO A 1 79 ? -9.444 15.577 -3.228 1.00 93.19 79 PRO A C 1
ATOM 633 O O . PRO A 1 79 ? -10.369 14.807 -3.497 1.00 93.19 79 PRO A O 1
ATOM 636 N N . VAL A 1 80 ? -8.217 15.130 -2.945 1.00 92.06 80 VAL A N 1
ATOM 637 C CA . VAL A 1 80 ? -7.830 13.716 -2.943 1.00 92.06 80 VAL A CA 1
ATOM 638 C C . VAL A 1 80 ? -7.540 13.180 -1.539 1.00 92.06 80 VAL A C 1
ATOM 640 O O . VAL A 1 80 ? -7.156 12.019 -1.418 1.00 92.06 80 VAL A O 1
ATOM 643 N N . TYR A 1 81 ? -7.815 13.946 -0.472 1.00 94.81 81 TYR A N 1
ATOM 644 C CA . TYR A 1 81 ? -7.598 13.530 0.925 1.00 94.81 81 TYR A CA 1
ATOM 645 C C . TYR A 1 81 ? -8.149 12.126 1.230 1.00 94.81 81 TYR A C 1
ATOM 647 O O . TYR A 1 81 ? -7.437 11.254 1.722 1.00 94.81 81 TYR A O 1
ATOM 655 N N . PHE A 1 82 ? -9.405 11.852 0.863 1.00 93.88 82 PHE A N 1
ATOM 656 C CA . PHE A 1 82 ? -9.998 10.528 1.089 1.00 93.88 82 PHE A CA 1
ATOM 657 C C . PHE A 1 82 ? -9.465 9.446 0.142 1.00 93.88 82 PHE A C 1
ATOM 659 O O . PHE A 1 82 ? -9.458 8.275 0.517 1.00 93.88 82 PHE A O 1
ATOM 666 N N . LYS A 1 83 ? -8.980 9.803 -1.058 1.00 91.19 83 LYS A N 1
ATOM 667 C CA . LYS A 1 83 ? -8.294 8.840 -1.938 1.00 91.19 83 LYS A CA 1
ATOM 668 C C . LYS A 1 83 ? -6.986 8.380 -1.285 1.00 91.19 83 LYS A C 1
ATOM 670 O O . LYS A 1 83 ? -6.715 7.179 -1.260 1.00 91.19 83 LYS A O 1
ATOM 675 N N . TRP A 1 84 ? -6.247 9.293 -0.648 1.00 91.69 84 TRP A N 1
ATOM 676 C CA . TRP A 1 84 ? -5.032 8.963 0.103 1.00 91.69 84 TRP A CA 1
ATOM 677 C C . TRP A 1 84 ? -5.274 7.995 1.265 1.00 91.69 84 TRP A C 1
ATOM 679 O O . TRP A 1 84 ? -4.371 7.240 1.617 1.00 91.69 84 TRP A O 1
ATOM 689 N N . MET A 1 85 ? -6.488 7.929 1.827 1.00 90.50 85 MET A N 1
ATOM 690 C CA . MET A 1 85 ? -6.813 6.962 2.893 1.00 90.50 85 MET A CA 1
ATOM 691 C C . MET A 1 85 ? -6.831 5.507 2.418 1.00 90.50 85 MET A C 1
ATOM 693 O O . MET A 1 85 ? -6.797 4.598 3.244 1.00 90.50 85 MET A O 1
ATOM 697 N N . SER A 1 86 ? -6.863 5.269 1.105 1.00 87.88 86 SER A N 1
ATOM 698 C CA . SER A 1 86 ? -6.683 3.930 0.528 1.00 87.88 86 SER A CA 1
ATOM 699 C C . SER A 1 86 ? -5.231 3.599 0.165 1.00 87.88 86 SER A C 1
ATOM 701 O O . SER A 1 86 ? -4.957 2.494 -0.297 1.00 87.88 86 SER A O 1
ATOM 703 N N . PHE A 1 87 ? -4.297 4.530 0.377 1.00 85.81 87 PHE A N 1
ATOM 704 C CA . PHE A 1 87 ? -2.896 4.374 0.003 1.00 85.81 87 PHE A CA 1
ATOM 705 C C . PHE A 1 87 ? -2.025 3.884 1.175 1.00 85.81 87 PHE A C 1
ATOM 707 O O . PHE A 1 87 ? -2.365 4.058 2.347 1.00 85.81 87 PHE A O 1
ATOM 714 N N . LEU A 1 88 ? -0.864 3.299 0.854 1.00 79.19 88 LEU A N 1
ATOM 715 C CA . LEU A 1 88 ? 0.049 2.592 1.774 1.00 79.19 88 LEU A CA 1
ATOM 716 C C . LEU A 1 88 ? 0.637 3.431 2.924 1.00 79.19 88 LEU A C 1
ATOM 718 O O . LEU A 1 88 ? 1.359 2.930 3.777 1.00 79.19 88 LEU A O 1
ATOM 722 N N . THR A 1 89 ? 0.359 4.720 2.969 1.00 82.56 89 THR A N 1
ATOM 723 C CA . THR A 1 89 ? 0.845 5.650 3.995 1.00 82.56 89 THR A CA 1
ATOM 724 C C . THR A 1 89 ? -0.284 6.187 4.881 1.00 82.56 89 THR A C 1
ATOM 726 O O . THR A 1 89 ? -0.016 6.976 5.788 1.00 82.56 89 THR A O 1
ATOM 729 N N . GLY A 1 90 ? -1.526 5.747 4.644 1.00 85.69 90 GLY A N 1
ATOM 730 C CA . GLY A 1 90 ? -2.732 6.082 5.410 1.00 85.69 90 GLY A CA 1
ATOM 731 C C . GLY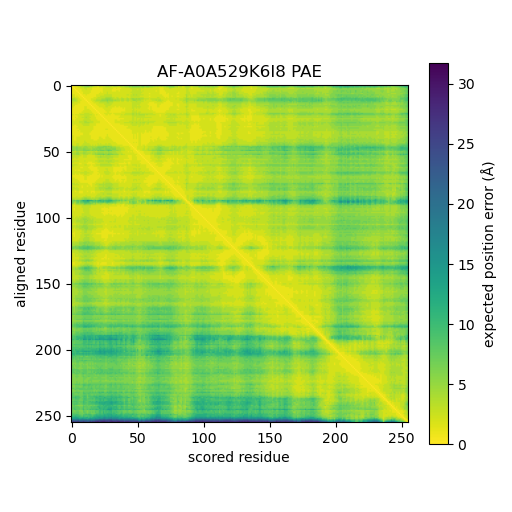 A 1 90 ? -3.229 4.956 6.324 1.00 85.69 90 GLY A C 1
ATOM 732 O O . GLY A 1 90 ? -4.408 4.930 6.672 1.00 85.69 90 GLY A O 1
ATOM 733 N N . TYR A 1 91 ? -2.370 3.995 6.689 1.00 90.81 91 TYR A N 1
ATOM 734 C CA . TYR A 1 91 ? -2.779 2.850 7.508 1.00 90.81 91 TYR A CA 1
ATOM 735 C C . TYR A 1 91 ? -3.293 3.266 8.889 1.00 90.81 91 TYR A C 1
ATOM 737 O O . TYR A 1 91 ? -2.633 4.002 9.627 1.00 90.81 91 TYR A O 1
ATOM 745 N N . ILE A 1 92 ? -4.442 2.700 9.258 1.00 95.44 92 ILE A N 1
ATOM 746 C CA . ILE A 1 92 ? -4.987 2.789 10.608 1.00 95.44 92 ILE A CA 1
ATOM 747 C C . ILE A 1 92 ? -4.296 1.755 11.491 1.00 95.44 92 ILE A C 1
ATOM 749 O O . ILE A 1 92 ? -4.219 0.575 11.144 1.00 95.44 92 ILE A O 1
ATOM 753 N N . MET A 1 93 ? -3.791 2.207 12.630 1.00 95.69 93 MET A N 1
ATOM 754 C CA . MET A 1 93 ? -2.954 1.437 13.542 1.00 95.69 93 MET A CA 1
ATOM 755 C C . MET A 1 93 ? -3.556 1.431 14.960 1.00 95.69 93 MET A C 1
ATOM 757 O O . MET A 1 93 ? -4.263 2.373 15.322 1.00 95.69 93 MET A O 1
ATOM 761 N N . PRO A 1 94 ? -3.287 0.386 15.764 1.00 98.00 94 PRO A N 1
ATOM 762 C CA . PRO A 1 94 ? -3.875 0.214 17.094 1.00 98.00 94 PRO A CA 1
ATOM 763 C C . PRO A 1 94 ? -3.220 1.162 18.101 1.00 98.00 94 PRO A C 1
ATOM 765 O O . PRO A 1 94 ? -2.125 0.873 18.590 1.00 98.00 94 PRO A O 1
ATOM 768 N N . LYS A 1 95 ? -3.878 2.273 18.446 1.00 98.12 95 LYS A N 1
ATOM 769 C CA . LYS A 1 95 ? -3.307 3.320 19.314 1.00 98.12 95 LYS A CA 1
ATOM 770 C C . LYS A 1 95 ? -2.773 2.737 20.623 1.00 98.12 95 LYS A C 1
ATOM 772 O O . LYS A 1 95 ? -1.590 2.863 20.924 1.00 98.12 95 LYS A O 1
ATOM 777 N N . ALA A 1 96 ? -3.636 2.044 21.368 1.00 98.12 96 ALA A N 1
ATOM 778 C CA . ALA A 1 96 ? -3.304 1.535 22.699 1.00 98.12 96 ALA A CA 1
ATOM 779 C C . ALA A 1 96 ? -2.163 0.505 22.671 1.00 98.12 96 ALA A C 1
ATOM 781 O O . ALA A 1 96 ? -1.289 0.511 23.539 1.00 98.12 96 ALA A O 1
ATOM 782 N N . TYR A 1 97 ? -2.151 -0.376 21.667 1.00 98.31 97 TYR A N 1
ATOM 783 C CA . TYR A 1 97 ? -1.082 -1.359 21.514 1.00 98.31 97 TYR A CA 1
ATOM 784 C C . TYR A 1 97 ? 0.231 -0.684 21.112 1.00 98.31 97 TYR A C 1
ATOM 786 O O . TYR A 1 97 ? 1.254 -0.923 21.750 1.00 98.31 97 TYR A O 1
ATOM 794 N N . TYR A 1 98 ? 0.200 0.202 20.113 1.00 97.75 98 TYR A N 1
ATOM 795 C CA . TYR A 1 98 ? 1.385 0.903 19.627 1.00 97.75 98 TYR A CA 1
ATOM 796 C C . TYR A 1 98 ? 2.026 1.770 20.717 1.00 97.75 98 TYR A C 1
ATOM 798 O O . TYR A 1 98 ? 3.241 1.731 20.888 1.00 97.75 98 TYR A O 1
ATOM 806 N N . GLU A 1 99 ? 1.236 2.507 21.502 1.00 97.25 99 GLU A N 1
ATOM 807 C CA . GLU A 1 99 ? 1.740 3.299 22.634 1.00 97.25 99 GLU A CA 1
ATOM 808 C C . GLU A 1 99 ? 2.360 2.420 23.730 1.00 97.25 99 GLU A C 1
ATOM 810 O O . GLU A 1 99 ? 3.340 2.814 24.361 1.00 97.25 99 GLU A O 1
ATOM 815 N N . LYS A 1 100 ? 1.836 1.205 23.929 1.00 97.81 100 LYS A N 1
ATOM 816 C CA . LYS A 1 100 ? 2.357 0.246 24.910 1.00 97.81 100 LYS A CA 1
ATOM 817 C C . LYS A 1 100 ? 3.693 -0.369 24.492 1.00 97.81 100 LYS A C 1
ATOM 819 O O . LYS A 1 100 ? 4.560 -0.548 25.345 1.00 97.81 100 LYS A O 1
ATOM 824 N N . VAL A 1 101 ? 3.836 -0.771 23.228 1.00 97.75 101 VAL A N 1
ATOM 825 C CA . VAL A 1 101 ? 5.012 -1.539 22.764 1.00 97.75 101 VAL A CA 1
ATOM 826 C C . VAL A 1 101 ? 6.038 -0.697 22.004 1.00 97.75 101 VAL A C 1
ATOM 828 O O . VAL A 1 101 ? 7.168 -1.141 21.803 1.00 97.75 101 VAL A O 1
ATOM 831 N N . GLY A 1 102 ? 5.667 0.516 21.595 1.00 96.38 102 GLY A N 1
ATOM 832 C CA . GLY A 1 102 ? 6.477 1.384 20.748 1.00 96.38 102 GLY A CA 1
ATOM 833 C C . GLY A 1 102 ? 6.633 0.863 19.315 1.00 96.38 102 GLY A C 1
ATOM 834 O O . GLY A 1 102 ? 6.184 -0.228 18.965 1.00 96.38 102 GLY A O 1
ATOM 835 N N . ALA A 1 103 ? 7.313 1.646 18.474 1.00 93.38 103 ALA A N 1
ATOM 836 C CA . ALA A 1 103 ? 7.508 1.326 17.057 1.00 93.38 103 ALA A CA 1
ATOM 837 C C . ALA A 1 103 ? 8.211 -0.028 16.844 1.00 93.38 103 ALA A C 1
ATOM 839 O O . ALA A 1 103 ? 7.740 -0.855 16.071 1.00 93.38 103 ALA A O 1
ATOM 840 N N . GLU A 1 104 ? 9.301 -0.281 17.576 1.00 94.94 104 GLU A N 1
ATOM 841 C CA . GLU A 1 104 ? 10.079 -1.521 17.452 1.00 94.94 104 GLU A CA 1
ATOM 842 C C . GLU A 1 104 ? 9.290 -2.749 17.935 1.00 94.94 104 GLU A C 1
ATOM 844 O O . GLU A 1 104 ? 9.356 -3.821 17.332 1.00 94.94 104 GLU A O 1
ATOM 849 N N . GLY A 1 105 ? 8.522 -2.607 19.020 1.00 96.06 105 GLY A N 1
ATOM 850 C CA . GLY A 1 105 ? 7.658 -3.678 19.509 1.00 96.06 105 GLY A CA 1
ATOM 851 C C . GLY A 1 105 ? 6.539 -4.000 18.520 1.00 96.06 105 GLY A C 1
ATOM 852 O O . GLY A 1 105 ? 6.265 -5.173 18.269 1.00 96.06 105 GLY A O 1
ATOM 853 N N . PHE A 1 106 ? 5.954 -2.968 17.907 1.00 95.62 106 PHE A N 1
ATOM 854 C CA . PHE A 1 106 ? 4.936 -3.126 16.874 1.00 95.62 106 PHE A CA 1
ATOM 855 C C . PHE A 1 106 ? 5.503 -3.783 15.611 1.00 95.62 106 PHE A C 1
ATOM 857 O O . PHE A 1 106 ? 4.873 -4.682 15.068 1.00 95.62 106 PHE A O 1
ATOM 864 N N . GLU A 1 107 ? 6.706 -3.405 15.171 1.00 92.44 107 GLU A N 1
ATOM 865 C CA . GLU A 1 107 ? 7.367 -4.022 14.011 1.00 92.44 107 GLU A CA 1
ATOM 866 C C . GLU A 1 107 ? 7.624 -5.523 14.222 1.00 92.44 107 GLU A C 1
ATOM 868 O O . GLU A 1 107 ? 7.462 -6.324 13.302 1.00 92.44 107 GLU A O 1
ATOM 873 N N . LYS A 1 108 ? 7.981 -5.927 15.447 1.00 93.06 108 LYS A N 1
ATOM 874 C CA . LYS A 1 108 ? 8.218 -7.339 15.792 1.00 93.06 108 LYS A CA 1
ATOM 875 C C . LYS A 1 108 ? 6.936 -8.167 15.877 1.00 93.06 108 LYS A C 1
ATOM 877 O O . LYS A 1 108 ? 6.981 -9.366 15.601 1.00 93.06 108 LYS A O 1
ATOM 882 N N . ALA A 1 109 ? 5.824 -7.564 16.291 1.00 94.56 109 ALA A N 1
ATOM 883 C CA . ALA A 1 109 ? 4.553 -8.253 16.507 1.00 94.56 109 ALA A CA 1
ATOM 884 C C . ALA A 1 109 ? 3.358 -7.385 16.063 1.00 94.56 109 ALA A C 1
ATOM 886 O O . ALA A 1 109 ? 2.564 -6.945 16.897 1.00 94.56 109 ALA A O 1
ATOM 887 N N . PRO A 1 110 ? 3.212 -7.114 14.755 1.00 95.75 110 PRO A N 1
ATOM 888 C CA . PRO A 1 110 ? 2.177 -6.211 14.278 1.00 95.75 110 PRO A CA 1
ATOM 889 C C . PRO A 1 110 ? 0.793 -6.850 14.411 1.00 95.75 110 PRO A C 1
ATOM 891 O O . PRO A 1 110 ? 0.597 -8.029 14.105 1.00 95.75 110 PRO A O 1
ATOM 894 N N . ILE A 1 111 ? -0.184 -6.036 14.809 1.00 97.56 111 ILE A N 1
ATOM 895 C CA . ILE A 1 111 ? -1.605 -6.394 14.808 1.00 97.56 111 ILE A CA 1
ATOM 896 C C . ILE A 1 111 ? -2.387 -5.414 13.934 1.00 97.56 111 ILE A C 1
ATOM 898 O O . ILE A 1 111 ? -2.022 -4.245 13.799 1.00 97.56 111 ILE A O 1
ATOM 902 N N . GLY A 1 112 ? -3.477 -5.896 13.345 1.00 97.56 112 GLY A N 1
ATOM 903 C CA . GLY A 1 112 ? -4.368 -5.125 12.485 1.00 97.56 112 GLY A CA 1
ATOM 904 C C . GLY A 1 112 ? -5.839 -5.458 12.732 1.00 97.56 112 GLY A C 1
ATOM 905 O O . GLY A 1 112 ? -6.178 -6.188 13.657 1.00 97.56 112 GLY A O 1
ATOM 906 N N . THR A 1 113 ? -6.723 -4.936 11.884 1.00 97.69 113 THR A N 1
ATOM 907 C CA . THR A 1 113 ? -8.150 -5.320 11.820 1.00 97.69 113 THR A CA 1
ATOM 908 C C . THR A 1 113 ? -8.463 -6.169 10.582 1.00 97.69 113 THR A C 1
ATOM 910 O O . THR A 1 113 ? -9.621 -6.461 10.287 1.00 97.69 113 THR A O 1
ATOM 913 N N . GLY A 1 114 ? -7.430 -6.524 9.811 1.00 96.81 114 GLY A N 1
ATOM 914 C CA . GLY A 1 114 ? -7.553 -7.184 8.516 1.00 96.81 114 GLY A CA 1
ATOM 915 C C . GLY A 1 114 ? -7.919 -8.675 8.588 1.00 96.81 114 GLY A C 1
ATOM 916 O O . GLY A 1 114 ? -7.964 -9.257 9.680 1.00 96.81 114 GLY A O 1
ATOM 917 N N . PRO A 1 115 ? -8.132 -9.304 7.415 1.00 97.62 115 PRO A N 1
ATOM 918 C CA . PRO A 1 115 ? -8.545 -10.706 7.285 1.00 97.62 115 PRO A CA 1
ATOM 919 C C . PRO A 1 115 ? -7.508 -11.720 7.763 1.00 97.62 115 PRO A C 1
ATOM 921 O O . PRO A 1 115 ? -7.867 -12.850 8.073 1.00 97.62 115 PRO A O 1
ATOM 924 N N . TYR A 1 116 ? -6.235 -11.342 7.827 1.00 98.12 116 TYR A N 1
ATOM 925 C CA . TYR A 1 116 ? -5.143 -12.235 8.190 1.00 98.12 116 TYR A CA 1
ATOM 926 C C . TYR A 1 116 ? -4.286 -11.630 9.297 1.00 98.12 116 TYR A C 1
ATOM 928 O O . TYR A 1 116 ? -4.067 -10.420 9.322 1.00 98.12 116 TYR A O 1
ATOM 936 N N . MET A 1 117 ? -3.797 -12.489 10.186 1.00 97.44 117 MET A N 1
ATOM 937 C CA . MET A 1 117 ? -2.925 -12.167 11.315 1.00 97.44 117 MET A CA 1
ATOM 938 C C . MET A 1 117 ? -1.536 -12.743 11.061 1.00 97.44 117 MET A C 1
ATOM 940 O O . MET A 1 117 ? -1.422 -13.840 10.507 1.00 97.44 117 MET A O 1
ATOM 944 N N . VAL A 1 118 ? -0.488 -12.045 11.500 1.00 97.44 118 VAL A N 1
ATOM 945 C CA . VAL A 1 118 ? 0.877 -12.583 11.443 1.00 97.44 118 VAL A CA 1
ATOM 946 C C . VAL A 1 118 ? 0.989 -13.775 12.390 1.00 97.44 118 VAL A C 1
ATOM 948 O O . VAL A 1 118 ? 0.732 -13.663 13.586 1.00 97.44 118 VAL A O 1
ATOM 951 N N . ASP A 1 119 ? 1.355 -14.931 11.840 1.00 96.75 119 ASP A N 1
ATOM 952 C CA . ASP A 1 119 ? 1.664 -16.131 12.617 1.00 96.75 119 ASP A CA 1
ATOM 953 C C . ASP A 1 119 ? 3.170 -16.250 12.855 1.00 96.75 119 ASP A C 1
ATOM 955 O O . ASP A 1 119 ? 3.618 -16.448 13.982 1.00 96.75 119 ASP A O 1
ATOM 959 N N . LYS A 1 120 ? 3.964 -16.074 11.792 1.00 96.19 120 LYS A N 1
ATOM 960 C CA . LYS A 1 120 ? 5.425 -16.052 11.876 1.00 96.19 120 LYS A CA 1
ATOM 961 C C . LYS A 1 120 ? 6.024 -15.222 10.750 1.00 96.19 120 LYS A C 1
ATOM 963 O O . LYS A 1 120 ? 5.650 -15.387 9.594 1.00 96.19 120 LYS A O 1
ATOM 968 N N . PHE A 1 121 ? 7.016 -14.406 11.078 1.00 96.19 121 PHE A N 1
ATOM 969 C CA . PHE A 1 121 ? 7.874 -13.738 10.108 1.00 96.19 121 PHE A CA 1
ATOM 970 C C . PHE A 1 121 ? 9.306 -14.243 10.275 1.00 96.19 121 PHE A C 1
ATOM 972 O O . PHE A 1 121 ? 9.877 -14.161 11.360 1.00 96.19 121 PHE A O 1
ATOM 979 N N . GLU A 1 122 ? 9.872 -14.790 9.206 1.00 95.25 122 GLU A N 1
ATOM 980 C CA . GLU A 1 122 ? 11.265 -15.215 9.133 1.00 95.25 122 GLU A CA 1
ATOM 981 C C . GLU A 1 122 ? 11.953 -14.351 8.074 1.00 95.25 122 GLU A C 1
ATOM 983 O O . GLU A 1 122 ? 11.655 -14.446 6.877 1.00 95.25 122 GLU A O 1
ATOM 988 N N . ARG A 1 123 ? 12.841 -13.459 8.525 1.00 92.00 123 ARG A N 1
ATOM 989 C CA . ARG A 1 123 ? 13.507 -12.475 7.664 1.00 92.00 123 ARG A CA 1
ATOM 990 C C . ARG A 1 123 ? 14.210 -13.182 6.502 1.00 92.00 123 ARG A C 1
ATOM 992 O O . ARG A 1 123 ? 14.902 -14.171 6.713 1.00 92.00 123 ARG A O 1
ATOM 999 N N . ASN A 1 124 ? 14.050 -12.651 5.290 1.00 92.38 124 ASN A N 1
ATOM 1000 C CA . ASN A 1 124 ? 14.611 -13.198 4.045 1.00 92.38 124 ASN A CA 1
ATOM 1001 C C . ASN A 1 124 ? 14.145 -14.624 3.682 1.00 92.38 124 ASN A C 1
ATOM 1003 O O . ASN A 1 124 ? 14.702 -15.211 2.762 1.00 92.38 124 ASN A O 1
ATOM 1007 N N . ALA A 1 125 ? 13.138 -15.177 4.369 1.00 95.81 125 ALA A N 1
ATOM 1008 C CA . ALA A 1 125 ? 12.596 -16.498 4.066 1.00 95.81 125 ALA A CA 1
ATOM 1009 C C . ALA A 1 125 ? 11.091 -16.457 3.768 1.00 95.81 125 ALA A C 1
ATOM 1011 O O . ALA A 1 125 ? 10.683 -16.739 2.641 1.00 95.81 125 ALA A O 1
ATOM 1012 N N . PHE A 1 126 ? 10.249 -16.124 4.753 1.00 96.81 126 PHE A N 1
ATOM 1013 C CA . PHE A 1 126 ? 8.797 -16.112 4.557 1.00 96.81 126 PHE A CA 1
ATOM 1014 C C . PHE A 1 126 ? 8.035 -15.272 5.588 1.00 96.81 126 PHE A C 1
ATOM 1016 O O . PHE A 1 126 ? 8.474 -15.071 6.722 1.00 96.81 126 PHE A O 1
ATOM 1023 N N . LEU A 1 127 ? 6.819 -14.880 5.212 1.00 97.69 127 LEU A N 1
ATOM 1024 C CA . LEU A 1 127 ? 5.760 -14.420 6.102 1.00 97.69 127 LEU A CA 1
ATOM 1025 C C . LEU A 1 127 ? 4.619 -15.439 6.087 1.00 97.69 127 LEU A C 1
ATOM 1027 O O . LEU A 1 127 ? 4.024 -15.711 5.047 1.00 97.69 127 LEU A O 1
ATOM 1031 N N . ARG A 1 128 ? 4.303 -15.998 7.252 1.00 98.12 128 ARG A N 1
ATOM 1032 C CA . ARG A 1 128 ? 3.154 -16.874 7.455 1.00 98.12 128 ARG A CA 1
ATOM 1033 C C . ARG A 1 128 ? 2.040 -16.104 8.130 1.00 98.12 128 ARG A C 1
ATOM 1035 O O . ARG A 1 128 ? 2.239 -15.468 9.166 1.00 98.12 128 ARG A O 1
ATOM 1042 N N . LEU A 1 129 ? 0.868 -16.219 7.539 1.00 98.38 129 LEU A N 1
ATOM 1043 C CA . LEU A 1 129 ? -0.356 -15.584 7.960 1.00 98.38 129 LEU A CA 1
ATOM 1044 C C . LEU A 1 129 ? -1.400 -16.650 8.277 1.00 98.38 129 LEU A C 1
ATOM 1046 O O . LEU A 1 129 ? -1.492 -17.659 7.575 1.00 98.38 129 LEU A O 1
ATOM 1050 N N . LYS A 1 130 ? -2.220 -16.389 9.290 1.00 97.88 130 LYS A N 1
ATOM 1051 C CA . LYS A 1 130 ? -3.401 -17.193 9.625 1.00 97.88 130 LYS A CA 1
ATOM 1052 C C . LYS A 1 130 ? -4.661 -16.349 9.537 1.00 97.88 130 LYS A C 1
ATOM 1054 O O . LYS A 1 130 ? -4.616 -15.148 9.807 1.00 97.88 130 LYS A O 1
ATOM 1059 N N . ALA A 1 131 ? -5.774 -16.955 9.145 1.00 98.06 131 ALA A N 1
ATOM 1060 C CA . ALA A 1 131 ? -7.052 -16.260 9.055 1.00 98.06 131 ALA A CA 1
ATOM 1061 C C . ALA A 1 131 ? -7.450 -15.656 10.411 1.00 98.06 131 ALA A C 1
ATOM 1063 O O . ALA A 1 131 ? -7.324 -16.301 11.452 1.00 98.06 131 ALA A O 1
ATOM 1064 N N . ASN A 1 132 ? -7.950 -14.422 10.389 1.00 97.44 132 ASN A N 1
ATOM 1065 C CA . ASN A 1 132 ? -8.575 -13.772 11.532 1.00 97.44 132 ASN A CA 1
ATOM 1066 C C . ASN A 1 132 ? -10.022 -14.287 11.662 1.00 97.44 132 ASN A C 1
ATOM 1068 O O . ASN A 1 132 ? -10.863 -13.926 10.833 1.00 97.44 132 ASN A O 1
ATOM 1072 N N . PRO A 1 133 ? -10.347 -15.105 12.683 1.00 94.44 133 PRO A N 1
ATOM 1073 C CA . PRO A 1 133 ? -11.696 -15.646 12.850 1.00 94.44 133 PRO A CA 1
ATOM 1074 C C . PRO A 1 133 ? -12.735 -14.561 13.169 1.00 94.44 133 PRO A C 1
ATOM 1076 O O . PRO A 1 133 ? -13.919 -14.769 12.927 1.00 94.44 133 PRO A O 1
ATOM 1079 N N . ASN A 1 134 ? -12.289 -13.400 13.660 1.00 94.56 134 ASN A N 1
ATOM 1080 C CA . ASN A 1 134 ? -13.126 -12.262 14.033 1.00 94.56 134 ASN A CA 1
ATOM 1081 C C . ASN A 1 134 ? -13.094 -11.151 12.969 1.00 94.56 134 ASN A C 1
ATOM 1083 O O . ASN A 1 134 ? -13.378 -9.991 13.268 1.00 94.56 134 ASN A O 1
ATOM 1087 N N . TYR A 1 135 ? -12.695 -11.459 11.730 1.00 97.56 135 TYR A N 1
ATOM 1088 C CA . TYR A 1 135 ? -12.636 -10.447 10.682 1.00 97.56 135 TYR A CA 1
ATOM 1089 C C . TYR A 1 135 ? -14.033 -9.919 10.335 1.00 97.56 135 TYR A C 1
ATOM 1091 O O . TYR A 1 135 ? -14.925 -10.659 9.920 1.00 97.56 135 TYR A O 1
ATOM 1099 N N . TRP A 1 136 ? -14.193 -8.602 10.439 1.00 96.62 136 TRP A N 1
ATOM 1100 C CA . TRP A 1 136 ? -15.452 -7.895 10.204 1.00 96.62 136 TRP A CA 1
ATOM 1101 C C . TRP A 1 136 ? -15.961 -7.977 8.754 1.00 96.62 136 TRP A C 1
ATOM 1103 O O . TRP A 1 136 ? -17.132 -7.700 8.505 1.00 96.62 136 TRP A O 1
ATOM 1113 N N . GLY A 1 137 ? -15.097 -8.330 7.794 1.00 94.94 137 GLY A N 1
ATOM 1114 C CA . GLY A 1 137 ? -15.434 -8.453 6.370 1.00 94.94 137 GLY A CA 1
ATOM 1115 C C . GLY A 1 137 ? -15.864 -9.857 5.921 1.00 94.94 137 GLY A C 1
ATOM 1116 O O . GLY A 1 137 ? -16.087 -10.054 4.729 1.00 94.94 137 GLY A O 1
ATOM 1117 N N . GLY A 1 138 ? -15.989 -10.820 6.843 1.00 93.19 138 GLY A N 1
ATOM 1118 C CA . GLY A 1 138 ? -16.361 -12.213 6.552 1.00 93.19 138 GLY A CA 1
ATOM 1119 C C . GLY A 1 138 ? -15.166 -13.171 6.492 1.00 93.19 138 GLY A C 1
ATOM 1120 O O . GLY A 1 138 ? -14.027 -12.748 6.342 1.00 93.19 138 GLY A O 1
ATOM 1121 N N . LYS A 1 139 ? -15.397 -14.484 6.634 1.00 91.06 139 LYS A N 1
ATOM 1122 C CA . LYS A 1 139 ? -14.303 -15.471 6.736 1.00 91.06 139 LYS A CA 1
ATOM 1123 C C . LYS A 1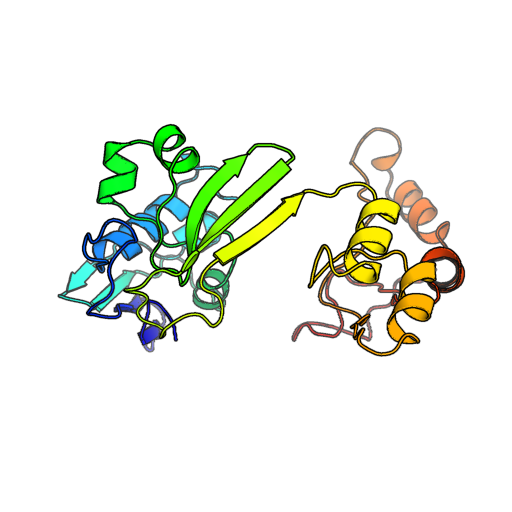 139 ? -13.419 -15.454 5.467 1.00 91.06 139 LYS A C 1
ATOM 1125 O O . LYS A 1 139 ? -13.959 -15.621 4.373 1.00 91.06 139 LYS A O 1
ATOM 1130 N N . PRO A 1 140 ? -12.083 -15.313 5.587 1.00 94.12 140 PRO A N 1
ATOM 1131 C CA . PRO A 1 140 ? -11.174 -15.447 4.449 1.00 94.12 140 PRO A CA 1
ATOM 1132 C C . PRO A 1 140 ? -11.249 -16.840 3.812 1.00 94.12 140 PRO A C 1
ATOM 1134 O O . PRO A 1 140 ? -11.508 -17.830 4.495 1.00 94.12 140 PRO A O 1
ATOM 1137 N N . ALA A 1 141 ? -10.976 -16.924 2.507 1.00 94.06 141 ALA A N 1
ATOM 1138 C CA . ALA A 1 141 ? -11.046 -18.182 1.758 1.00 94.06 141 ALA A CA 1
ATOM 1139 C C . ALA A 1 141 ? -10.010 -19.228 2.209 1.00 94.06 141 ALA A C 1
ATOM 1141 O O . ALA A 1 141 ? -10.266 -20.426 2.113 1.00 94.06 141 ALA A O 1
ATOM 1142 N N . PHE A 1 142 ? -8.858 -18.782 2.716 1.00 96.38 142 PHE A N 1
ATOM 1143 C CA . PHE A 1 142 ? -7.767 -19.650 3.145 1.00 96.38 142 PHE A CA 1
ATOM 1144 C C . PHE A 1 142 ? -7.535 -19.506 4.641 1.00 96.38 142 PHE A C 1
ATOM 1146 O O . PHE A 1 142 ? -7.541 -18.403 5.179 1.00 96.38 142 PHE A O 1
ATOM 1153 N N . GLU A 1 143 ? -7.294 -20.622 5.321 1.00 96.81 143 GLU A N 1
ATOM 1154 C CA . GLU A 1 143 ? -6.994 -20.602 6.757 1.00 96.81 143 GLU A CA 1
ATOM 1155 C C . GLU A 1 143 ? -5.548 -20.188 7.032 1.00 96.81 143 GLU A C 1
ATOM 1157 O O . GLU A 1 143 ? -5.273 -19.544 8.042 1.00 96.81 143 GLU A O 1
ATOM 1162 N N . ASN A 1 144 ? -4.638 -20.513 6.111 1.00 97.69 144 ASN A N 1
ATOM 1163 C CA . ASN A 1 144 ? -3.222 -20.186 6.193 1.00 97.69 144 ASN A CA 1
ATOM 1164 C C . ASN A 1 144 ? -2.727 -19.681 4.838 1.00 97.69 144 ASN A C 1
ATOM 1166 O O . ASN A 1 144 ? -3.053 -20.258 3.802 1.00 97.69 144 ASN A O 1
ATOM 1170 N N . VAL A 1 145 ? -1.902 -18.638 4.858 1.00 98.00 145 VAL A N 1
ATOM 1171 C CA . VAL A 1 145 ? -1.222 -18.097 3.676 1.00 98.00 145 VAL A CA 1
ATOM 1172 C C . VAL A 1 145 ? 0.261 -17.987 4.001 1.00 98.00 145 VAL A C 1
ATOM 1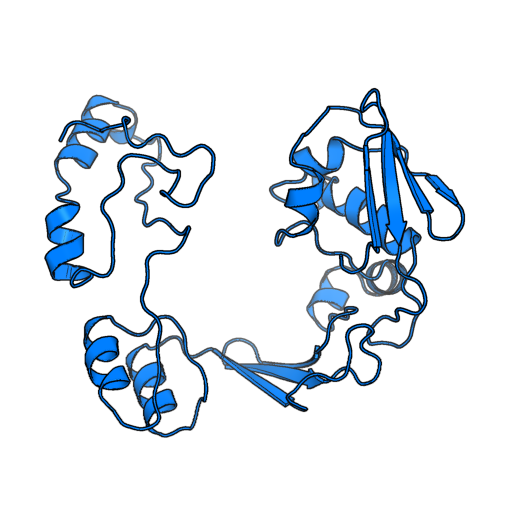174 O O . VAL A 1 145 ? 0.632 -17.446 5.039 1.00 98.00 145 VAL A O 1
ATOM 1177 N N . THR A 1 146 ? 1.120 -18.504 3.126 1.00 98.06 146 THR A N 1
ATOM 1178 C CA . THR A 1 146 ? 2.571 -18.327 3.244 1.00 98.06 146 THR A CA 1
ATOM 1179 C C . THR A 1 146 ? 3.065 -17.520 2.059 1.00 98.06 146 THR A C 1
ATOM 1181 O O . THR A 1 146 ? 2.954 -17.958 0.919 1.00 98.06 146 THR A O 1
ATOM 1184 N N . ILE A 1 147 ? 3.624 -16.351 2.341 1.00 97.81 147 ILE A N 1
ATOM 1185 C CA . ILE A 1 147 ? 4.301 -15.506 1.364 1.00 97.81 147 ILE A CA 1
ATOM 1186 C C . ILE A 1 147 ? 5.788 -15.827 1.469 1.00 97.81 147 ILE A C 1
ATOM 1188 O O . ILE A 1 147 ? 6.410 -15.556 2.496 1.00 97.81 147 ILE A O 1
ATOM 1192 N N . LYS A 1 148 ? 6.349 -16.447 0.433 1.00 96.75 148 LYS A N 1
ATOM 1193 C CA . LYS A 1 148 ? 7.769 -16.810 0.375 1.00 96.75 148 LYS A CA 1
ATOM 1194 C C . LYS A 1 148 ? 8.567 -15.691 -0.284 1.00 96.75 148 LYS A C 1
ATOM 1196 O O . LYS A 1 148 ? 8.132 -15.128 -1.284 1.00 96.75 148 LYS A O 1
ATOM 1201 N N . PHE A 1 149 ? 9.746 -15.396 0.249 1.00 96.19 149 PHE A N 1
ATOM 1202 C CA . PHE A 1 149 ? 10.653 -14.405 -0.325 1.00 96.19 149 PHE A CA 1
ATOM 1203 C C . PHE A 1 149 ? 11.644 -15.105 -1.259 1.00 96.19 149 PHE A C 1
ATOM 1205 O O . PHE A 1 149 ? 12.736 -15.492 -0.852 1.00 96.19 149 PHE A O 1
ATOM 1212 N N . VAL A 1 150 ? 11.231 -15.310 -2.511 1.00 95.88 150 VAL A N 1
ATOM 1213 C CA . VAL A 1 150 ? 12.030 -15.992 -3.542 1.00 95.88 150 VAL A CA 1
ATOM 1214 C C . VAL A 1 150 ? 12.561 -14.955 -4.531 1.00 95.88 150 VAL A C 1
ATOM 1216 O O . VAL A 1 150 ? 11.864 -14.541 -5.458 1.00 95.88 150 VAL A O 1
ATOM 1219 N N . THR A 1 151 ? 13.794 -14.500 -4.309 1.00 93.69 151 THR A N 1
ATOM 1220 C CA . THR A 1 151 ? 14.407 -13.411 -5.089 1.00 93.69 151 THR A CA 1
ATOM 1221 C C . THR A 1 151 ? 14.863 -13.855 -6.478 1.00 93.69 151 THR A C 1
ATOM 1223 O O . THR A 1 151 ? 14.761 -13.082 -7.429 1.00 93.69 151 THR A O 1
ATOM 1226 N N . ASP A 1 152 ? 15.304 -15.105 -6.622 1.00 95.44 152 ASP A N 1
ATOM 1227 C CA . ASP A 1 152 ? 15.719 -15.675 -7.902 1.00 95.44 152 ASP A CA 1
ATOM 1228 C C . ASP A 1 152 ? 14.514 -16.018 -8.796 1.00 95.44 152 ASP A C 1
ATOM 1230 O O . ASP A 1 152 ? 13.598 -16.742 -8.396 1.00 95.44 152 ASP A O 1
ATOM 1234 N N . ALA A 1 153 ? 14.518 -15.497 -10.024 1.00 95.56 153 ALA A N 1
ATOM 1235 C CA . ALA A 1 153 ? 13.400 -15.641 -10.952 1.00 95.56 153 ALA A CA 1
ATOM 1236 C C . ALA A 1 153 ? 13.225 -17.083 -11.451 1.00 95.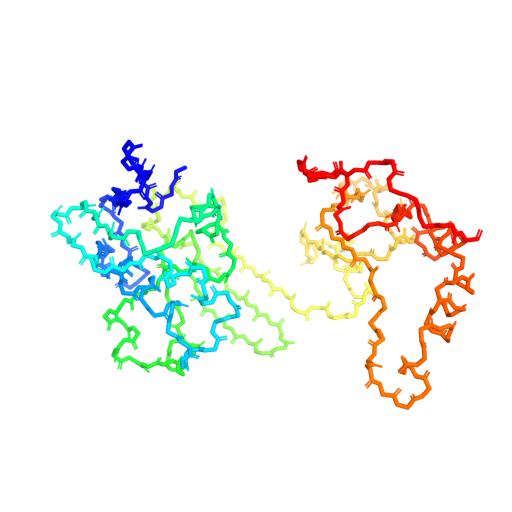56 153 ALA A C 1
ATOM 1238 O O . ALA A 1 153 ? 12.095 -17.564 -11.539 1.00 95.56 153 ALA A O 1
ATOM 1239 N N . ALA A 1 154 ? 14.324 -17.801 -11.714 1.00 95.75 154 ALA A N 1
ATOM 1240 C CA . ALA A 1 154 ? 14.266 -19.198 -12.146 1.00 95.75 154 ALA A CA 1
ATOM 1241 C C . ALA A 1 154 ? 13.654 -20.096 -11.057 1.00 95.75 154 ALA A C 1
ATOM 1243 O O . ALA A 1 154 ? 12.843 -20.977 -11.344 1.00 95.75 154 ALA A O 1
ATOM 1244 N N . SER A 1 155 ? 13.965 -19.813 -9.791 1.00 96.50 155 SER A N 1
ATOM 1245 C CA . SER A 1 155 ? 13.359 -20.475 -8.636 1.00 96.50 155 SER A CA 1
ATOM 1246 C C . SER A 1 155 ? 11.853 -20.204 -8.551 1.00 96.50 155 SER A C 1
ATOM 1248 O O . SER A 1 155 ? 11.083 -21.141 -8.346 1.00 96.50 155 SER A O 1
ATOM 1250 N N . ARG A 1 156 ? 11.397 -18.960 -8.779 1.00 96.81 156 ARG A N 1
ATOM 1251 C CA . ARG A 1 156 ? 9.952 -18.643 -8.837 1.00 96.81 156 ARG A CA 1
ATOM 1252 C C . ARG A 1 156 ? 9.226 -19.425 -9.933 1.00 96.81 156 ARG A C 1
ATOM 1254 O O . ARG A 1 156 ? 8.130 -19.929 -9.690 1.00 96.81 156 ARG A O 1
ATOM 1261 N N . VAL A 1 157 ? 9.841 -19.544 -11.109 1.00 96.62 157 VAL A N 1
ATOM 1262 C CA . VAL A 1 157 ? 9.313 -20.325 -12.240 1.00 96.62 157 VAL A CA 1
ATOM 1263 C C . VAL A 1 157 ? 9.199 -21.808 -11.867 1.00 96.62 157 VAL A C 1
ATOM 1265 O O . VAL A 1 157 ? 8.129 -22.397 -12.004 1.00 96.62 157 VAL A O 1
ATOM 1268 N N . ALA A 1 158 ? 10.246 -22.404 -11.292 1.00 96.06 158 ALA A N 1
ATOM 1269 C CA . ALA A 1 158 ? 10.211 -23.804 -10.864 1.00 96.06 158 ALA A CA 1
ATOM 1270 C C . ALA A 1 158 ? 9.143 -24.077 -9.781 1.00 96.06 158 ALA A C 1
ATOM 1272 O O . ALA A 1 158 ? 8.507 -25.137 -9.761 1.00 96.06 158 ALA A O 1
ATOM 1273 N N . GLU A 1 159 ? 8.917 -23.129 -8.868 1.00 96.75 159 GLU A N 1
ATOM 1274 C CA . GLU A 1 159 ? 7.924 -23.282 -7.804 1.00 96.75 159 GLU A CA 1
ATOM 1275 C C . GLU A 1 159 ? 6.479 -23.252 -8.300 1.00 96.75 159 GLU A C 1
ATOM 1277 O O . GLU A 1 159 ? 5.679 -24.065 -7.831 1.00 96.75 159 GLU A O 1
ATOM 1282 N N . ILE A 1 160 ? 6.140 -22.355 -9.233 1.00 96.31 160 ILE A N 1
ATOM 1283 C CA . ILE A 1 160 ? 4.786 -22.312 -9.807 1.00 96.31 160 ILE A CA 1
ATOM 1284 C C . ILE A 1 160 ? 4.528 -23.539 -10.691 1.00 96.31 160 ILE A C 1
ATOM 1286 O O . ILE A 1 160 ? 3.451 -24.123 -10.631 1.00 96.31 160 ILE A O 1
ATOM 1290 N N . GLU A 1 161 ? 5.536 -24.008 -11.436 1.00 94.50 161 GLU A N 1
ATOM 1291 C CA . GLU A 1 161 ? 5.415 -25.206 -12.279 1.00 94.50 161 GLU A CA 1
ATOM 1292 C C . GLU A 1 161 ? 5.256 -26.500 -11.483 1.00 94.50 161 GLU A C 1
ATOM 1294 O O . GLU A 1 161 ? 4.523 -27.395 -11.900 1.00 94.50 161 GLU A O 1
ATOM 1299 N N . SER A 1 162 ? 5.946 -26.616 -10.347 1.00 95.38 162 SER A N 1
ATOM 1300 C CA . SER A 1 162 ? 5.833 -27.785 -9.465 1.00 95.38 162 SER A CA 1
ATOM 1301 C C . SER A 1 162 ? 4.587 -27.759 -8.576 1.00 95.38 162 SER A C 1
ATOM 1303 O O . SER A 1 162 ? 4.299 -28.752 -7.910 1.00 95.38 162 SER A O 1
ATOM 1305 N N . GLY A 1 163 ? 3.871 -26.630 -8.518 1.00 95.00 163 GLY A N 1
ATOM 1306 C CA . GLY A 1 163 ? 2.768 -26.404 -7.581 1.00 95.00 163 GLY A CA 1
ATOM 1307 C C . GLY A 1 163 ? 3.215 -26.147 -6.137 1.00 95.00 163 GLY A C 1
ATOM 1308 O O . GLY A 1 163 ? 2.371 -26.056 -5.241 1.00 95.00 163 GLY A O 1
ATOM 1309 N N . SER A 1 164 ? 4.525 -25.996 -5.898 1.00 95.69 164 SER A N 1
ATOM 1310 C CA . SER A 1 164 ? 5.079 -25.612 -4.590 1.00 95.69 164 SER A CA 1
ATOM 1311 C C . SER A 1 164 ? 4.627 -24.213 -4.159 1.00 95.69 164 SER A C 1
ATOM 1313 O O . SER A 1 164 ? 4.526 -23.944 -2.962 1.00 95.69 164 SER A O 1
ATOM 1315 N N . SER A 1 165 ? 4.326 -23.349 -5.131 1.00 96.81 165 SER A N 1
ATOM 1316 C CA . SER A 1 165 ? 3.652 -22.063 -4.956 1.00 96.81 165 SER A CA 1
ATOM 1317 C C . SER A 1 165 ? 2.422 -22.015 -5.865 1.00 96.81 165 SER A C 1
ATOM 1319 O O . SER A 1 165 ? 2.462 -22.533 -6.975 1.00 96.81 165 SER A O 1
ATOM 1321 N N . GLN A 1 166 ? 1.320 -21.421 -5.397 1.00 95.56 166 GLN A N 1
ATOM 1322 C CA . GLN A 1 166 ? 0.064 -21.325 -6.167 1.00 95.56 166 GLN A CA 1
ATOM 1323 C C . GLN A 1 166 ? -0.090 -19.979 -6.886 1.00 95.56 166 GLN A C 1
ATOM 1325 O O . GLN A 1 166 ? -0.873 -19.861 -7.822 1.00 95.56 166 GLN A O 1
ATOM 1330 N N . VAL A 1 167 ? 0.646 -18.962 -6.437 1.00 96.00 167 VAL A N 1
ATOM 1331 C CA . VAL A 1 167 ? 0.689 -17.619 -7.021 1.00 96.00 167 VAL A CA 1
ATOM 1332 C C . VAL A 1 167 ? 2.133 -17.141 -6.972 1.00 96.00 167 VAL A C 1
ATOM 1334 O O . VAL A 1 167 ? 2.845 -17.399 -6.000 1.00 96.00 167 VAL A O 1
ATOM 1337 N N . THR A 1 168 ? 2.562 -16.441 -8.014 1.00 95.31 168 THR A N 1
ATOM 1338 C CA . THR A 1 168 ? 3.882 -15.819 -8.097 1.00 95.31 168 THR A CA 1
ATOM 1339 C C . THR A 1 168 ? 3.784 -14.509 -8.875 1.00 95.31 168 THR A C 1
ATOM 1341 O O . THR A 1 168 ? 2.833 -14.306 -9.630 1.00 95.31 168 THR A O 1
ATOM 1344 N N . LEU A 1 169 ? 4.747 -13.617 -8.658 1.00 93.50 169 LEU A N 1
ATOM 1345 C CA . LEU A 1 169 ? 4.848 -12.308 -9.301 1.00 93.50 169 LEU A CA 1
ATOM 1346 C C . LEU A 1 169 ? 6.207 -12.191 -10.006 1.00 93.50 169 LEU A C 1
ATOM 1348 O O . LEU A 1 169 ? 7.114 -12.992 -9.758 1.00 93.50 169 LEU A O 1
ATOM 1352 N N . GLU A 1 170 ? 6.345 -11.182 -10.868 1.00 90.25 170 GLU A N 1
ATOM 1353 C CA . GLU A 1 170 ? 7.613 -10.843 -11.536 1.00 90.25 170 GLU A CA 1
ATOM 1354 C C . GLU A 1 170 ? 8.233 -12.032 -12.289 1.00 90.25 170 GLU A C 1
ATOM 1356 O O . GLU A 1 170 ? 9.418 -12.348 -12.148 1.00 90.25 170 GLU A O 1
ATOM 1361 N N . ILE A 1 171 ? 7.409 -12.750 -13.052 1.00 93.38 171 ILE A N 1
ATOM 1362 C CA . ILE A 1 171 ? 7.886 -13.813 -13.937 1.00 93.38 171 ILE A CA 1
ATOM 1363 C C . ILE A 1 171 ? 8.580 -13.175 -15.147 1.00 93.38 171 ILE A C 1
ATOM 1365 O O . ILE A 1 171 ? 8.007 -12.251 -15.728 1.00 93.38 171 ILE A O 1
ATOM 1369 N N . PRO A 1 172 ? 9.781 -13.645 -15.544 1.00 92.38 172 PRO A N 1
ATOM 1370 C CA . PRO A 1 172 ? 10.435 -13.169 -16.759 1.00 92.38 172 PRO A CA 1
ATOM 1371 C C . PRO A 1 172 ? 9.512 -13.306 -17.971 1.00 92.38 172 PRO A C 1
ATOM 1373 O O . PRO A 1 172 ? 8.832 -14.323 -18.125 1.00 92.38 172 PRO A O 1
ATOM 1376 N N . TYR A 1 173 ? 9.486 -12.303 -18.845 1.00 91.25 173 TYR A N 1
ATOM 1377 C CA . TYR A 1 173 ? 8.550 -12.268 -19.974 1.00 91.25 173 TYR A CA 1
ATOM 1378 C C . TYR A 1 173 ? 8.709 -13.469 -20.918 1.00 91.25 173 TYR A C 1
ATOM 1380 O O . TYR A 1 173 ? 7.730 -13.963 -21.472 1.00 91.25 173 TYR A O 1
ATOM 1388 N N . GLU A 1 174 ? 9.931 -13.970 -21.086 1.00 88.62 174 GLU A N 1
ATOM 1389 C CA . GLU A 1 174 ? 10.235 -15.173 -21.862 1.00 88.62 174 GLU A CA 1
ATOM 1390 C C . GLU A 1 174 ? 9.670 -16.462 -21.244 1.00 88.62 174 GLU A C 1
ATOM 1392 O O . GLU A 1 174 ? 9.350 -17.402 -21.971 1.00 88.62 174 GLU A O 1
ATOM 1397 N N . GLU A 1 175 ? 9.505 -16.495 -19.922 1.00 94.44 175 GLU A N 1
ATOM 1398 C CA . GLU A 1 175 ? 8.924 -17.621 -19.191 1.00 94.44 175 GLU A CA 1
ATOM 1399 C C . GLU A 1 175 ? 7.400 -17.514 -19.117 1.00 94.44 175 GLU A C 1
ATOM 1401 O O . GLU A 1 175 ? 6.712 -18.533 -19.132 1.00 94.44 175 GLU A O 1
ATOM 1406 N N . TYR A 1 176 ? 6.855 -16.294 -19.092 1.00 94.12 176 TYR A N 1
ATOM 1407 C CA . TYR A 1 176 ? 5.415 -16.059 -19.009 1.00 94.12 176 TYR A CA 1
ATOM 1408 C C . TYR A 1 176 ? 4.650 -16.760 -20.140 1.00 94.12 176 TYR A C 1
ATOM 1410 O O . TYR A 1 176 ? 3.787 -17.588 -19.847 1.00 94.12 176 TYR A O 1
ATOM 1418 N N . ASP A 1 177 ? 5.023 -16.513 -21.405 1.00 92.12 177 ASP A N 1
ATOM 1419 C CA . ASP A 1 177 ? 4.384 -17.121 -22.588 1.00 92.12 177 ASP A CA 1
ATOM 1420 C C . ASP A 1 177 ? 4.373 -18.657 -22.501 1.00 92.12 177 ASP A C 1
ATOM 1422 O O . ASP A 1 177 ? 3.383 -19.321 -22.818 1.00 92.12 177 ASP A O 1
ATOM 1426 N N . ARG A 1 178 ? 5.490 -19.228 -22.038 1.00 93.94 178 ARG A N 1
ATOM 1427 C CA . ARG A 1 178 ? 5.678 -20.673 -21.885 1.00 93.94 178 ARG A CA 1
ATOM 1428 C C . ARG A 1 178 ? 4.805 -21.245 -20.770 1.00 93.94 178 ARG A C 1
ATOM 1430 O O . ARG A 1 178 ? 4.294 -22.354 -20.917 1.00 93.94 178 ARG A O 1
ATOM 1437 N N . LEU A 1 179 ? 4.663 -20.526 -19.658 1.00 95.12 179 LEU A N 1
ATOM 1438 C CA . LEU A 1 179 ? 3.902 -20.969 -18.491 1.00 95.12 179 LEU A CA 1
ATOM 1439 C C . LEU A 1 179 ? 2.396 -20.928 -18.742 1.00 95.12 179 LEU A C 1
ATOM 1441 O O . LEU A 1 179 ? 1.717 -21.898 -18.421 1.00 95.12 179 LEU A O 1
ATOM 1445 N N . ILE A 1 180 ? 1.878 -19.862 -19.357 1.00 93.94 180 ILE A N 1
ATOM 1446 C CA . ILE A 1 180 ? 0.435 -19.739 -19.637 1.00 93.94 180 ILE A CA 1
ATOM 1447 C C . ILE A 1 180 ? -0.053 -20.688 -20.738 1.00 93.94 180 ILE A C 1
ATOM 1449 O O . ILE A 1 180 ? -1.249 -20.928 -20.857 1.00 93.94 180 ILE A O 1
ATOM 1453 N N . ALA A 1 181 ? 0.860 -21.236 -21.544 1.00 93.69 181 ALA A N 1
ATOM 1454 C CA . ALA A 1 181 ? 0.543 -22.267 -22.528 1.00 93.69 181 ALA A CA 1
ATOM 1455 C C . ALA A 1 181 ? 0.354 -23.664 -21.902 1.00 93.69 181 ALA A C 1
ATOM 1457 O O . ALA A 1 181 ? -0.028 -24.598 -22.608 1.00 93.69 181 ALA A O 1
ATOM 1458 N N . LYS A 1 182 ? 0.651 -23.838 -20.606 1.00 93.00 182 LYS A N 1
ATOM 1459 C CA . LYS A 1 182 ? 0.473 -25.106 -19.890 1.00 93.00 182 LYS A CA 1
ATOM 1460 C C . LYS A 1 182 ? -0.916 -25.208 -19.271 1.00 93.00 182 LYS A C 1
ATOM 1462 O O . LYS A 1 182 ? -1.399 -24.269 -18.644 1.00 93.00 182 LYS A O 1
ATOM 1467 N N . ASP A 1 183 ? -1.501 -26.400 -19.345 1.00 92.88 183 ASP A N 1
ATOM 1468 C CA . ASP A 1 183 ? -2.750 -26.702 -18.649 1.00 92.88 183 ASP A CA 1
ATOM 1469 C C . ASP A 1 183 ? -2.603 -26.510 -17.132 1.00 92.88 183 ASP A C 1
ATOM 1471 O O . ASP A 1 183 ? -1.637 -26.964 -16.515 1.00 92.88 183 ASP A O 1
ATOM 1475 N N . GLY A 1 184 ? -3.591 -25.855 -16.520 1.00 93.19 184 GLY A N 1
ATOM 1476 C CA . GLY A 1 184 ? -3.644 -25.626 -15.073 1.00 93.19 184 GLY A CA 1
ATOM 1477 C C . GLY A 1 184 ? -2.920 -24.369 -14.585 1.00 93.19 184 GLY A C 1
ATOM 1478 O O . GLY A 1 184 ? -3.039 -24.046 -13.403 1.00 93.19 184 GLY A O 1
ATOM 1479 N N . LEU A 1 185 ? -2.233 -23.635 -15.465 1.00 95.44 185 LEU A N 1
ATOM 1480 C CA . LEU A 1 185 ? -1.666 -22.325 -15.155 1.00 95.44 185 LEU A CA 1
ATOM 1481 C C . LEU A 1 185 ? -2.422 -21.223 -15.894 1.00 95.44 185 LEU A C 1
ATOM 1483 O O . LEU A 1 185 ? -2.794 -21.353 -17.056 1.00 95.44 185 LEU A O 1
ATOM 1487 N N . ALA A 1 186 ? -2.635 -20.116 -15.195 1.00 94.75 186 ALA A N 1
ATOM 1488 C CA . ALA A 1 186 ? -3.175 -18.892 -15.756 1.00 94.75 186 ALA A CA 1
ATOM 1489 C C . ALA A 1 186 ? -2.316 -17.724 -15.283 1.00 94.75 186 ALA A C 1
ATOM 1491 O O . ALA A 1 186 ? -1.736 -17.760 -14.196 1.00 94.75 186 ALA A O 1
ATOM 1492 N N . GLY A 1 187 ? -2.244 -16.684 -16.101 1.00 93.19 187 GLY A N 1
ATOM 1493 C CA . GLY A 1 187 ? -1.460 -15.500 -15.803 1.00 93.19 187 GLY A CA 1
ATOM 1494 C C . GLY A 1 187 ? -2.064 -14.264 -16.444 1.00 93.19 187 GLY A C 1
ATOM 1495 O O . GLY A 1 187 ? -2.894 -14.350 -17.349 1.00 93.19 187 GLY A O 1
ATOM 1496 N N . SER A 1 188 ? -1.637 -13.111 -15.946 1.00 92.19 188 SER A N 1
ATOM 1497 C CA . SER A 1 188 ? -1.928 -11.814 -16.540 1.00 92.19 188 SER A CA 1
ATOM 1498 C C . SER A 1 188 ? -0.631 -11.037 -16.692 1.00 92.19 188 SER A C 1
ATOM 1500 O O . SER A 1 188 ? 0.096 -10.866 -15.713 1.00 92.19 188 SER A O 1
ATOM 1502 N N . CYS A 1 189 ? -0.381 -10.524 -17.890 1.00 90.50 189 CYS A N 1
ATOM 1503 C CA . CYS A 1 189 ? 0.709 -9.606 -18.171 1.00 90.50 189 CYS A CA 1
ATOM 1504 C C . CYS A 1 189 ? 0.139 -8.465 -19.011 1.00 90.50 189 CYS A C 1
ATOM 1506 O O . CYS A 1 189 ? -0.026 -8.587 -20.221 1.00 90.50 189 CYS A O 1
ATOM 1508 N N . ASN A 1 190 ? -0.273 -7.401 -18.328 1.00 86.00 190 ASN A N 1
ATOM 1509 C CA . ASN A 1 190 ? -0.887 -6.222 -18.925 1.00 86.00 190 ASN A CA 1
ATOM 1510 C C . ASN A 1 190 ? -0.206 -4.983 -18.351 1.00 86.00 190 ASN A C 1
ATOM 1512 O O . ASN A 1 190 ? 0.303 -5.033 -17.229 1.00 86.00 190 ASN A O 1
ATOM 1516 N N . ASN A 1 191 ? -0.258 -3.875 -19.088 1.00 82.38 191 ASN A N 1
ATOM 1517 C CA . ASN A 1 191 ? 0.161 -2.589 -18.549 1.00 82.38 191 ASN A CA 1
ATOM 1518 C C . ASN A 1 191 ? -0.663 -2.270 -17.295 1.00 82.38 191 ASN A C 1
ATOM 1520 O O . ASN A 1 191 ? -1.878 -2.480 -17.251 1.00 82.38 191 ASN A O 1
ATOM 1524 N N . VAL A 1 192 ? 0.033 -1.796 -16.271 1.00 82.25 192 VAL A N 1
ATOM 1525 C CA . VAL A 1 192 ? -0.538 -1.291 -15.025 1.00 82.25 192 VAL A CA 1
ATOM 1526 C C . VAL A 1 192 ? -0.051 0.142 -14.830 1.00 82.25 192 VAL A C 1
ATOM 1528 O O . VAL A 1 192 ? 0.821 0.610 -15.561 1.00 82.25 192 VAL A O 1
ATOM 1531 N N . SER A 1 193 ? -0.583 0.833 -13.825 1.00 83.06 193 SER A N 1
ATOM 1532 C CA . SER A 1 193 ? -0.159 2.177 -13.416 1.00 83.06 193 SER A CA 1
ATOM 1533 C C . SER A 1 193 ? 1.220 2.180 -12.729 1.00 83.06 193 SER A C 1
ATOM 1535 O O . SER A 1 193 ? 1.364 2.708 -11.627 1.00 83.06 193 SER A O 1
ATOM 1537 N N . ASP A 1 194 ? 2.207 1.525 -13.336 1.00 84.56 194 ASP A N 1
ATOM 1538 C CA . ASP A 1 194 ? 3.595 1.460 -12.888 1.00 84.56 194 ASP A CA 1
ATOM 1539 C C . ASP A 1 194 ? 4.517 1.843 -14.049 1.00 84.56 194 ASP A C 1
ATOM 1541 O O . ASP A 1 194 ? 4.261 1.495 -15.206 1.00 84.56 194 ASP A O 1
ATOM 1545 N N . ILE A 1 195 ? 5.574 2.596 -13.751 1.00 88.31 195 ILE A N 1
ATOM 1546 C CA . ILE A 1 195 ? 6.437 3.212 -14.762 1.00 88.31 195 ILE A CA 1
ATOM 1547 C C . ILE A 1 195 ? 7.908 2.886 -14.499 1.00 88.31 195 ILE A C 1
ATOM 1549 O O . ILE A 1 195 ? 8.446 3.102 -13.415 1.00 88.31 195 ILE A O 1
ATOM 1553 N N . GLY A 1 196 ? 8.597 2.405 -15.534 1.00 88.31 196 GLY A N 1
ATOM 1554 C CA . GLY A 1 196 ? 10.050 2.267 -15.517 1.00 88.31 196 GLY A CA 1
ATOM 1555 C C . GLY A 1 196 ? 10.718 3.617 -15.771 1.00 88.31 196 GLY A C 1
ATOM 1556 O O . GLY A 1 196 ? 10.462 4.249 -16.795 1.00 88.31 196 GLY A O 1
ATOM 1557 N N . MET A 1 197 ? 11.590 4.058 -14.862 1.00 89.75 197 MET A N 1
ATOM 1558 C CA . MET A 1 197 ? 12.262 5.358 -14.951 1.00 89.75 197 MET A CA 1
ATOM 1559 C C . MET A 1 197 ? 13.764 5.254 -14.695 1.00 89.75 197 MET A C 1
ATOM 1561 O O . MET A 1 197 ? 14.222 4.457 -13.878 1.00 89.75 197 MET A O 1
ATOM 1565 N N . ILE A 1 198 ? 14.523 6.135 -15.350 1.00 90.19 198 ILE A N 1
ATOM 1566 C CA . ILE A 1 198 ? 15.919 6.423 -15.018 1.00 90.19 198 ILE A CA 1
ATOM 1567 C C . ILE A 1 198 ? 15.956 7.829 -14.423 1.00 90.19 198 ILE A C 1
ATOM 1569 O O . ILE A 1 198 ? 15.566 8.794 -15.077 1.00 90.19 198 ILE A O 1
ATOM 1573 N N . PHE A 1 199 ? 16.426 7.941 -13.183 1.00 91.00 199 PHE A N 1
ATOM 1574 C CA . PHE A 1 199 ? 16.577 9.224 -12.507 1.00 91.00 199 PHE A CA 1
ATOM 1575 C C . PHE A 1 199 ? 17.959 9.814 -12.788 1.00 91.00 199 PHE A C 1
ATOM 1577 O O . PHE A 1 199 ? 18.979 9.166 -12.549 1.00 91.00 199 PHE A O 1
ATOM 1584 N N . PHE A 1 200 ? 17.996 11.062 -13.255 1.00 92.88 200 PHE A N 1
ATOM 1585 C CA . PHE A 1 200 ? 19.224 11.850 -13.282 1.00 92.88 200 PHE A CA 1
ATOM 1586 C C . PHE A 1 200 ? 19.341 12.638 -11.983 1.00 92.88 200 PHE A C 1
ATOM 1588 O O . PHE A 1 200 ? 18.460 13.426 -11.652 1.00 92.88 200 PHE A O 1
ATOM 1595 N N . ASN A 1 201 ? 20.435 12.426 -11.255 1.00 94.38 201 ASN A N 1
ATOM 1596 C CA . ASN A 1 201 ? 20.786 13.282 -10.129 1.00 94.38 201 ASN A CA 1
ATOM 1597 C C . ASN A 1 201 ? 21.402 14.581 -10.657 1.00 94.38 201 ASN A C 1
ATOM 1599 O O . ASN A 1 201 ? 22.228 14.537 -11.568 1.00 94.38 201 ASN A O 1
ATOM 1603 N N . ASP A 1 202 ? 21.054 15.714 -10.052 1.00 91.19 202 ASP A N 1
ATOM 1604 C CA . ASP A 1 202 ? 21.595 17.034 -10.396 1.00 91.19 202 ASP A CA 1
ATOM 1605 C C . ASP A 1 202 ? 23.030 17.208 -9.858 1.00 91.19 202 ASP A C 1
ATOM 1607 O O . ASP A 1 202 ? 23.284 17.961 -8.917 1.00 91.19 202 ASP A O 1
ATOM 1611 N N . ILE A 1 203 ? 23.981 16.471 -10.440 1.00 96.06 203 ILE A N 1
ATOM 1612 C CA . ILE A 1 203 ? 25.409 16.483 -10.084 1.00 96.06 203 ILE A CA 1
ATOM 1613 C C . ILE A 1 203 ? 26.295 16.605 -11.332 1.00 96.06 203 ILE A C 1
ATOM 1615 O O . ILE A 1 203 ? 25.974 16.066 -12.390 1.00 96.06 203 ILE A O 1
ATOM 1619 N N . ASP A 1 204 ? 27.432 17.293 -11.210 1.00 96.06 204 ASP A N 1
ATOM 1620 C CA . ASP A 1 204 ? 28.447 17.439 -12.264 1.00 96.06 204 ASP A CA 1
ATOM 1621 C C . ASP A 1 204 ? 27.858 17.820 -13.640 1.00 96.06 204 ASP A C 1
ATOM 1623 O O . ASP A 1 204 ? 27.151 18.819 -13.778 1.00 96.06 204 ASP A O 1
ATOM 1627 N N . VAL A 1 205 ? 28.133 17.016 -14.673 1.00 95.88 205 VAL A N 1
ATOM 1628 C CA . VAL A 1 205 ? 27.655 17.231 -16.047 1.00 95.88 205 VAL A CA 1
ATOM 1629 C C . VAL A 1 205 ? 26.138 17.116 -16.176 1.00 95.88 205 VAL A C 1
ATOM 1631 O O . VAL A 1 205 ? 25.569 17.684 -17.105 1.00 95.88 205 VAL A O 1
ATOM 1634 N N . MET A 1 206 ? 25.465 16.434 -15.243 1.00 96.62 206 MET A N 1
ATOM 1635 C CA . MET A 1 206 ? 24.007 16.314 -15.251 1.00 96.62 206 MET A CA 1
ATOM 1636 C C . MET A 1 206 ? 23.315 17.617 -14.856 1.00 96.62 206 MET A C 1
ATOM 1638 O O . MET A 1 206 ? 22.113 17.714 -15.067 1.00 96.62 206 MET A O 1
ATOM 1642 N N . LEU A 1 207 ? 24.033 18.636 -14.360 1.00 96.56 207 LEU A N 1
ATOM 1643 C CA . LEU A 1 207 ? 23.480 19.983 -14.164 1.00 96.56 207 LEU A CA 1
ATOM 1644 C C . LEU A 1 207 ? 23.117 20.657 -15.498 1.00 96.56 207 LEU A C 1
ATOM 1646 O O . LEU A 1 207 ? 22.168 21.447 -15.552 1.00 96.56 207 LEU A O 1
ATOM 1650 N N . ASP A 1 208 ? 23.806 20.310 -16.589 1.00 96.75 208 ASP A N 1
ATOM 1651 C CA . ASP A 1 208 ? 23.501 20.830 -17.921 1.00 96.75 208 ASP A CA 1
ATOM 1652 C C . ASP A 1 208 ? 22.238 20.163 -18.491 1.00 96.75 208 ASP A C 1
ATOM 1654 O O . ASP A 1 208 ? 22.176 18.951 -18.721 1.00 96.75 208 ASP A O 1
ATOM 1658 N N . ARG A 1 209 ? 21.215 20.982 -18.761 1.00 94.38 209 ARG A N 1
ATOM 1659 C CA . ARG A 1 209 ? 19.959 20.542 -19.381 1.00 94.38 209 ARG A CA 1
ATOM 1660 C C . ARG A 1 209 ? 20.198 19.824 -20.712 1.00 94.38 209 ARG A C 1
ATOM 1662 O O . ARG A 1 209 ? 19.498 18.852 -20.986 1.00 94.38 209 ARG A O 1
ATOM 1669 N N . ASN A 1 210 ? 21.161 20.275 -21.515 1.00 94.81 210 ASN A N 1
ATOM 1670 C CA . ASN A 1 210 ? 21.442 19.691 -22.825 1.00 94.81 210 ASN A CA 1
ATOM 1671 C C . ASN A 1 210 ? 22.012 18.275 -22.694 1.00 94.81 210 ASN A C 1
ATOM 1673 O O . ASN A 1 210 ? 21.666 17.407 -23.490 1.00 94.81 210 ASN A O 1
ATOM 1677 N N . VAL A 1 211 ? 22.827 18.015 -21.663 1.00 95.81 211 VAL A N 1
ATOM 1678 C CA . VAL A 1 211 ? 23.339 16.667 -21.367 1.00 95.81 211 VAL A CA 1
ATOM 1679 C C . VAL A 1 211 ? 22.185 15.735 -21.002 1.00 95.81 211 VAL A C 1
ATOM 1681 O O . VAL A 1 211 ? 22.091 14.637 -21.550 1.00 95.81 211 VAL A O 1
ATOM 1684 N N . ARG A 1 212 ? 21.255 16.184 -20.146 1.00 94.38 212 ARG A N 1
ATOM 1685 C CA . ARG A 1 212 ? 20.064 15.392 -19.789 1.00 94.38 212 ARG A CA 1
ATOM 1686 C C . ARG A 1 212 ? 19.165 15.130 -21.000 1.00 94.38 212 ARG A C 1
ATOM 1688 O O . ARG A 1 212 ? 18.707 14.008 -21.179 1.00 94.38 212 ARG A O 1
ATOM 1695 N N . GLN A 1 213 ? 18.942 16.132 -21.853 1.00 91.88 213 GLN A N 1
ATOM 1696 C CA . GLN A 1 213 ? 18.158 15.971 -23.085 1.00 91.88 213 GLN A CA 1
ATOM 1697 C C . GLN A 1 213 ? 18.817 14.987 -24.058 1.00 91.88 213 GLN A C 1
ATOM 1699 O O . GLN A 1 213 ? 18.143 14.080 -24.541 1.00 91.88 213 GLN A O 1
ATOM 1704 N N . ALA A 1 214 ? 20.130 15.101 -24.278 1.00 92.81 214 ALA A N 1
ATOM 1705 C CA . ALA A 1 214 ? 20.876 14.167 -25.117 1.00 92.81 214 ALA A CA 1
ATOM 1706 C C . ALA A 1 214 ? 20.810 12.729 -24.576 1.00 92.81 214 ALA A C 1
ATOM 1708 O O . ALA A 1 214 ? 20.645 11.791 -25.352 1.00 92.81 214 ALA A O 1
ATOM 1709 N N . ALA A 1 215 ? 20.883 12.545 -23.253 1.00 92.56 215 ALA A N 1
ATOM 1710 C CA . ALA A 1 215 ? 20.751 11.232 -22.627 1.00 92.56 215 ALA A CA 1
ATOM 1711 C C . ALA A 1 215 ? 19.356 10.618 -22.830 1.00 92.56 215 ALA A C 1
ATOM 1713 O O . ALA A 1 215 ? 19.263 9.423 -23.094 1.00 92.56 215 ALA A O 1
ATOM 1714 N N . VAL A 1 216 ? 18.283 11.417 -22.751 1.00 90.94 216 VAL A N 1
ATOM 1715 C CA . VAL A 1 216 ? 16.916 10.946 -23.048 1.00 90.94 216 VAL A CA 1
ATOM 1716 C C . VAL A 1 216 ? 16.782 10.543 -24.518 1.00 90.94 216 VAL A C 1
ATOM 1718 O O . VAL A 1 216 ? 16.304 9.447 -24.795 1.00 90.94 216 VAL A O 1
ATOM 1721 N N . MET A 1 217 ? 17.255 11.382 -25.446 1.00 90.94 217 MET A N 1
ATOM 1722 C CA . MET A 1 217 ? 17.184 11.129 -26.896 1.00 90.94 217 MET A CA 1
ATOM 1723 C C . MET A 1 217 ? 18.026 9.921 -27.340 1.00 90.94 217 MET A C 1
ATOM 1725 O O . MET A 1 217 ? 17.737 9.297 -28.355 1.00 90.94 217 MET A O 1
ATOM 1729 N N . ALA A 1 218 ? 19.066 9.561 -26.582 1.00 92.81 218 ALA A N 1
ATOM 1730 C CA . ALA A 1 218 ? 19.906 8.402 -26.875 1.00 92.81 218 ALA A CA 1
ATOM 1731 C C . ALA A 1 218 ? 19.240 7.049 -26.549 1.00 92.81 218 ALA A C 1
ATOM 1733 O O . ALA A 1 218 ? 19.772 6.003 -26.927 1.00 92.81 218 ALA A O 1
ATOM 1734 N N . VAL A 1 219 ? 18.108 7.042 -25.834 1.00 91.88 219 VAL A N 1
ATOM 1735 C CA . VAL A 1 219 ? 17.417 5.817 -25.411 1.00 91.88 219 VAL A CA 1
ATOM 1736 C C . VAL A 1 219 ? 16.246 5.510 -26.340 1.00 91.88 219 VAL A C 1
ATOM 1738 O O . VAL A 1 219 ? 15.200 6.152 -26.290 1.00 91.88 219 VAL A O 1
ATOM 1741 N N . ASP A 1 220 ? 16.376 4.442 -27.127 1.00 92.75 220 ASP A N 1
ATOM 1742 C CA . ASP A 1 220 ? 15.271 3.919 -27.933 1.00 92.75 220 ASP A CA 1
ATOM 1743 C C . ASP A 1 220 ? 14.296 3.109 -27.058 1.00 92.75 220 ASP A C 1
ATOM 1745 O O . ASP A 1 220 ? 14.443 1.897 -26.850 1.00 92.75 220 ASP A O 1
ATOM 1749 N N . LYS A 1 221 ? 13.275 3.797 -26.530 1.00 92.00 221 LYS A N 1
ATOM 1750 C CA . LYS A 1 221 ? 12.215 3.187 -25.708 1.00 92.00 221 LYS A CA 1
ATOM 1751 C C . LYS A 1 221 ? 11.487 2.064 -26.451 1.00 92.00 221 LYS A C 1
ATOM 1753 O O . LYS A 1 221 ? 11.113 1.068 -25.833 1.00 92.00 221 LYS A O 1
ATOM 1758 N N . LYS A 1 222 ? 11.281 2.207 -27.766 1.00 92.38 222 LYS A N 1
ATOM 1759 C CA . LYS A 1 222 ? 10.576 1.201 -28.565 1.00 92.38 222 LYS A CA 1
ATOM 1760 C C . LYS A 1 222 ? 11.420 -0.064 -28.680 1.00 92.38 222 LYS A C 1
ATOM 1762 O O . LYS A 1 222 ? 10.899 -1.156 -28.474 1.00 92.38 222 LYS A O 1
ATOM 1767 N N . LEU A 1 223 ? 12.717 0.075 -28.946 1.00 94.50 223 LEU A N 1
ATOM 1768 C CA . LEU A 1 223 ? 13.638 -1.056 -29.001 1.00 94.50 223 LEU A CA 1
ATOM 1769 C C . LEU A 1 223 ? 13.702 -1.799 -27.663 1.00 94.50 223 LEU A C 1
ATOM 1771 O O . LEU A 1 223 ? 13.692 -3.030 -27.661 1.00 94.50 223 LEU A O 1
ATOM 1775 N N . LEU A 1 224 ? 13.726 -1.077 -26.536 1.00 93.19 224 LEU A N 1
ATOM 1776 C CA . LEU A 1 224 ? 13.664 -1.689 -25.204 1.00 93.19 224 LEU A CA 1
ATOM 1777 C C . LEU A 1 224 ? 12.373 -2.494 -25.019 1.00 93.19 224 LEU A C 1
ATOM 1779 O O . LEU A 1 224 ? 12.430 -3.660 -24.629 1.00 93.19 224 LEU A O 1
ATOM 1783 N N . VAL A 1 225 ? 11.218 -1.918 -25.353 1.00 92.75 225 VAL A N 1
ATOM 1784 C CA . VAL A 1 225 ? 9.933 -2.625 -25.267 1.00 92.75 225 VAL A CA 1
ATOM 1785 C C . VAL A 1 225 ? 9.922 -3.867 -26.163 1.00 92.75 225 VAL A C 1
ATOM 1787 O O . VAL A 1 225 ? 9.592 -4.954 -25.694 1.00 92.75 225 VAL A O 1
ATOM 1790 N N . ASP A 1 226 ? 10.332 -3.740 -27.424 1.00 93.50 226 ASP A N 1
ATOM 1791 C CA . ASP A 1 226 ? 10.288 -4.833 -28.398 1.00 93.50 226 ASP A CA 1
ATOM 1792 C C . ASP A 1 226 ? 11.264 -5.972 -28.053 1.00 93.50 226 ASP A C 1
ATOM 1794 O O . ASP A 1 226 ? 10.948 -7.148 -28.253 1.00 93.50 226 ASP A O 1
ATOM 1798 N N . ARG A 1 227 ? 12.481 -5.643 -27.595 1.00 93.31 227 ARG A N 1
ATOM 1799 C CA . ARG A 1 227 ? 13.580 -6.616 -27.445 1.00 93.31 227 ARG A CA 1
ATOM 1800 C C . ARG A 1 227 ? 13.784 -7.103 -26.024 1.00 93.31 227 ARG A C 1
ATOM 1802 O O . ARG A 1 227 ? 14.047 -8.289 -25.851 1.00 93.31 227 ARG A O 1
ATOM 1809 N N . LEU A 1 228 ? 13.687 -6.215 -25.039 1.00 90.88 228 LEU A N 1
ATOM 1810 C CA . LEU A 1 228 ? 13.890 -6.562 -23.634 1.00 90.88 228 LEU A CA 1
ATOM 1811 C C . LEU A 1 228 ? 12.572 -6.978 -22.979 1.00 90.88 228 LEU A C 1
ATOM 1813 O O . LEU A 1 228 ? 12.517 -8.017 -22.334 1.00 90.88 228 LEU A O 1
ATOM 1817 N N . LEU A 1 229 ? 11.505 -6.199 -23.180 1.00 91.62 229 LEU A N 1
ATOM 1818 C CA . LEU A 1 229 ? 10.202 -6.461 -22.552 1.00 91.62 229 LEU A CA 1
ATOM 1819 C C . LEU A 1 229 ? 9.284 -7.343 -23.411 1.00 91.62 229 LEU A C 1
ATOM 1821 O O . LEU A 1 229 ? 8.168 -7.643 -23.006 1.00 91.62 229 LEU A O 1
ATOM 1825 N N . ARG A 1 230 ? 9.736 -7.759 -24.603 1.00 91.69 230 ARG A N 1
ATOM 1826 C CA . ARG A 1 230 ? 9.000 -8.636 -25.535 1.00 91.69 230 ARG A CA 1
ATOM 1827 C C . ARG A 1 230 ? 7.595 -8.123 -25.896 1.00 91.69 230 ARG A C 1
ATOM 1829 O O . ARG A 1 230 ? 6.702 -8.911 -26.184 1.00 91.69 230 ARG A O 1
ATOM 1836 N N . GLY A 1 231 ? 7.401 -6.806 -25.891 1.00 91.75 231 GLY A N 1
ATOM 1837 C CA . GLY A 1 231 ? 6.115 -6.162 -26.169 1.00 91.75 231 GLY A CA 1
ATOM 1838 C C . GLY A 1 231 ? 5.192 -5.995 -24.957 1.00 91.75 231 GLY A C 1
ATOM 1839 O O . GLY A 1 231 ? 4.153 -5.360 -25.098 1.00 91.75 231 GLY A O 1
ATOM 1840 N N . TYR A 1 232 ? 5.571 -6.474 -23.767 1.00 90.56 232 TYR A N 1
ATOM 1841 C CA . TYR A 1 232 ? 4.798 -6.329 -22.521 1.00 90.56 232 TYR A CA 1
ATOM 1842 C C . TYR A 1 232 ? 4.959 -4.964 -21.837 1.00 90.56 232 TYR A C 1
ATOM 1844 O O . TYR A 1 232 ? 4.813 -4.834 -20.625 1.00 90.56 232 TYR A O 1
ATOM 1852 N N . GLY A 1 233 ? 5.287 -3.934 -22.608 1.00 90.00 233 GLY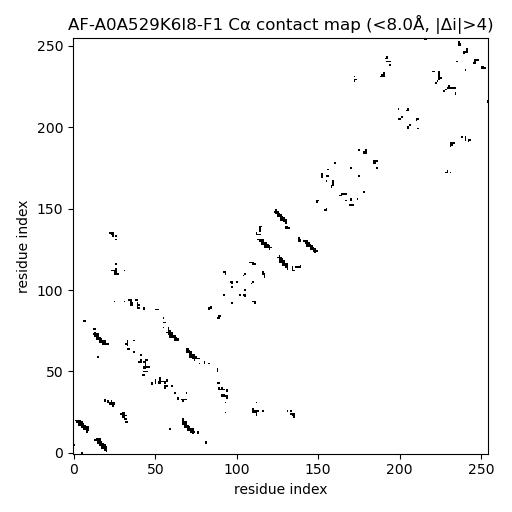 A N 1
ATOM 1853 C CA . GLY A 1 233 ? 5.414 -2.577 -22.106 1.00 90.00 233 GLY A CA 1
ATOM 1854 C C . GLY A 1 233 ? 4.891 -1.572 -23.114 1.00 90.00 233 GLY A C 1
ATOM 1855 O O . GLY A 1 233 ? 4.716 -1.869 -24.296 1.00 90.00 233 GLY A O 1
ATOM 1856 N N . GLN A 1 234 ? 4.675 -0.353 -22.642 1.00 90.06 234 GLN A N 1
ATOM 1857 C CA . GLN A 1 234 ? 4.261 0.760 -23.477 1.00 90.06 234 GLN A CA 1
ATOM 1858 C C . GLN A 1 234 ? 5.256 1.908 -23.318 1.00 90.06 234 GLN A C 1
ATOM 1860 O O . GLN A 1 234 ? 5.492 2.353 -22.195 1.00 90.06 234 GLN A O 1
ATOM 1865 N N . PRO A 1 235 ? 5.845 2.412 -24.417 1.00 90.19 235 PRO A N 1
ATOM 1866 C CA . PRO A 1 235 ? 6.592 3.656 -24.364 1.00 90.19 235 PRO A CA 1
ATOM 1867 C C . PRO A 1 235 ? 5.666 4.791 -23.919 1.00 90.19 235 PRO A C 1
ATOM 1869 O O . PRO A 1 235 ? 4.592 4.982 -24.493 1.00 90.19 235 PRO A O 1
ATOM 1872 N N . ILE A 1 236 ? 6.098 5.547 -22.915 1.00 88.81 236 ILE A N 1
ATOM 1873 C CA . ILE A 1 236 ? 5.384 6.718 -22.402 1.00 88.81 236 ILE A CA 1
ATOM 1874 C C . ILE A 1 236 ? 6.279 7.952 -22.465 1.00 88.81 236 ILE A C 1
ATOM 1876 O O . ILE A 1 236 ? 7.503 7.859 -22.328 1.00 88.81 236 ILE A O 1
ATOM 1880 N N . ASP A 1 237 ? 5.658 9.110 -22.664 1.00 88.50 237 ASP A N 1
ATOM 1881 C CA . ASP A 1 237 ? 6.319 10.420 -22.707 1.00 88.50 237 ASP A CA 1
ATOM 1882 C C . ASP A 1 237 ? 5.961 11.301 -21.499 1.00 88.50 237 ASP A C 1
ATOM 1884 O O . ASP A 1 237 ? 6.501 12.392 -21.333 1.00 88.50 237 ASP A O 1
ATOM 1888 N N . THR A 1 238 ? 5.088 10.796 -20.629 1.00 88.44 238 THR A N 1
ATOM 1889 C CA . THR A 1 238 ? 4.602 11.425 -19.400 1.00 88.44 238 THR A CA 1
ATOM 1890 C C . THR A 1 238 ? 4.852 10.502 -18.211 1.00 88.44 238 THR A C 1
ATOM 1892 O O . THR A 1 238 ? 5.042 9.300 -18.379 1.00 88.44 238 THR A O 1
ATOM 1895 N N . LEU A 1 239 ? 4.833 11.061 -16.998 1.00 87.38 239 LEU A N 1
ATOM 1896 C CA . LEU A 1 239 ? 4.845 10.269 -15.760 1.00 87.38 239 LEU A CA 1
ATOM 1897 C C . LEU A 1 239 ? 3.466 9.687 -15.427 1.00 87.38 239 LEU A C 1
ATOM 1899 O O . LEU A 1 239 ? 3.357 8.745 -14.653 1.00 87.38 239 LEU A O 1
ATOM 1903 N N . GLU A 1 240 ? 2.413 10.250 -16.006 1.00 88.12 240 GLU A N 1
ATOM 1904 C CA . GLU A 1 240 ? 1.062 9.715 -15.897 1.00 88.12 240 GLU A CA 1
ATOM 1905 C C . GLU A 1 240 ? 0.853 8.649 -16.968 1.00 88.12 240 GLU A C 1
ATOM 1907 O O . GLU A 1 240 ? 1.170 8.872 -18.141 1.00 88.12 240 GLU A O 1
ATOM 1912 N N . THR A 1 241 ? 0.336 7.492 -16.563 1.00 87.69 241 THR A N 1
ATOM 1913 C CA . THR A 1 241 ? -0.030 6.410 -17.483 1.00 87.69 241 THR A CA 1
ATOM 1914 C C . THR A 1 241 ? -1.450 6.623 -18.033 1.00 87.69 241 THR A C 1
ATOM 1916 O O . THR A 1 241 ? -2.224 7.369 -17.430 1.00 87.69 241 THR A O 1
ATOM 1919 N N . PRO A 1 242 ? -1.838 5.974 -19.148 1.00 85.38 242 PRO A N 1
ATOM 1920 C CA . PRO A 1 242 ? -3.165 6.133 -19.758 1.00 85.38 242 PRO A CA 1
ATOM 1921 C C . PRO A 1 242 ? -4.370 5.851 -18.849 1.00 85.38 242 PRO A C 1
ATOM 1923 O O . PRO A 1 242 ? -5.483 6.271 -19.157 1.00 85.38 242 PRO A O 1
ATOM 1926 N N . GLU A 1 243 ? -4.172 5.136 -17.744 1.00 84.62 243 GLU A N 1
ATOM 1927 C CA . GLU A 1 243 ? -5.202 4.820 -16.755 1.00 84.62 243 GLU A CA 1
ATOM 1928 C C . GLU A 1 243 ? -5.523 6.001 -15.817 1.00 84.62 243 GLU A C 1
ATOM 1930 O O . GLU A 1 243 ? -6.524 5.957 -15.097 1.00 84.62 243 GLU A O 1
ATOM 1935 N N . TYR A 1 244 ? -4.697 7.052 -15.802 1.00 84.81 244 TYR A N 1
ATOM 1936 C CA . TYR A 1 244 ? -4.925 8.250 -14.995 1.00 84.81 244 TYR A CA 1
ATOM 1937 C C . TYR A 1 244 ? -5.949 9.175 -15.657 1.00 84.81 244 TYR A C 1
ATOM 1939 O O . TYR A 1 244 ? -5.875 9.465 -16.845 1.00 84.81 244 TYR A O 1
ATOM 1947 N N . GLU A 1 245 ? -6.861 9.731 -14.854 1.00 84.69 245 GLU A N 1
ATOM 1948 C CA . GLU A 1 245 ? -7.854 10.719 -15.311 1.00 84.69 245 GLU A CA 1
ATOM 1949 C C . GLU A 1 245 ? -7.205 11.984 -15.904 1.00 84.69 245 GLU A C 1
ATOM 1951 O O . GLU A 1 245 ? -7.780 12.616 -16.785 1.00 84.69 245 GLU A O 1
ATOM 1956 N N . ALA A 1 246 ? -6.006 12.338 -15.434 1.00 86.38 246 ALA A N 1
ATOM 1957 C CA . ALA A 1 246 ? -5.258 13.509 -15.884 1.00 86.38 246 ALA A CA 1
ATOM 1958 C C . ALA A 1 246 ? -4.367 13.252 -17.117 1.00 86.38 246 ALA A C 1
ATOM 1960 O O . ALA A 1 246 ? -3.804 14.206 -17.655 1.00 86.38 246 ALA A O 1
ATOM 1961 N N . TYR A 1 247 ? -4.286 12.003 -17.600 1.00 89.75 247 TYR A N 1
ATOM 1962 C CA . TYR A 1 247 ? -3.404 11.638 -18.703 1.00 89.75 247 TYR A CA 1
ATOM 1963 C C . TYR A 1 247 ? -3.720 12.430 -19.976 1.00 89.75 247 TYR A C 1
ATOM 1965 O O . TYR A 1 247 ? -4.824 12.356 -20.521 1.00 89.75 247 TYR A O 1
ATOM 1973 N N . ASP A 1 248 ? -2.712 13.131 -20.495 1.00 89.88 248 ASP A N 1
ATOM 1974 C CA . ASP A 1 248 ? -2.803 13.858 -21.756 1.00 89.88 248 ASP A CA 1
ATOM 1975 C C . ASP A 1 248 ? -2.037 13.117 -22.871 1.00 89.88 248 ASP A C 1
ATOM 1977 O O . ASP A 1 248 ? -0.807 13.215 -22.959 1.00 89.88 248 ASP A O 1
ATOM 1981 N N . PRO A 1 249 ? -2.736 12.399 -23.776 1.00 89.12 249 PRO A N 1
ATOM 1982 C CA . PRO A 1 249 ? -2.094 11.677 -24.872 1.00 89.12 249 PRO A CA 1
ATOM 1983 C C . PRO A 1 249 ? -1.436 12.598 -25.909 1.00 89.12 249 PRO A C 1
ATOM 1985 O O . PRO A 1 249 ? -0.678 12.098 -26.751 1.00 89.12 249 PRO A O 1
ATOM 1988 N N . SER A 1 250 ? -1.735 13.903 -25.893 1.00 91.06 250 SER A N 1
ATOM 1989 C CA . SER A 1 250 ? -1.151 14.887 -26.808 1.00 91.06 250 SER A CA 1
ATOM 1990 C C . SER A 1 250 ? 0.271 15.288 -26.419 1.00 91.06 250 SER A C 1
ATOM 1992 O O . SER A 1 250 ? 1.027 15.735 -27.284 1.00 91.06 250 SER A O 1
ATOM 1994 N N . ILE A 1 251 ? 0.672 15.067 -25.162 1.00 89.06 251 ILE A N 1
ATOM 1995 C CA . ILE A 1 251 ? 2.047 15.296 -24.726 1.00 89.06 251 ILE A CA 1
ATOM 1996 C C . ILE A 1 251 ? 2.938 14.236 -25.372 1.00 89.06 251 ILE A C 1
ATOM 1998 O O . ILE A 1 251 ? 2.832 13.037 -25.100 1.00 89.06 251 ILE A O 1
ATOM 2002 N N . LYS A 1 252 ? 3.825 14.705 -26.246 1.00 83.69 252 LYS A N 1
ATOM 2003 C CA . LYS A 1 252 ? 4.877 13.918 -26.884 1.00 83.69 252 LYS A CA 1
ATOM 2004 C C . LYS A 1 252 ? 6.209 14.575 -26.582 1.00 83.69 252 LYS A C 1
ATOM 2006 O O . LYS A 1 252 ? 6.359 15.785 -26.746 1.00 83.69 252 LYS A O 1
ATOM 2011 N N . VAL A 1 253 ? 7.166 13.776 -26.133 1.00 78.38 253 VAL A N 1
ATOM 2012 C CA . VAL A 1 253 ? 8.561 14.204 -26.060 1.00 78.38 253 VAL A CA 1
ATOM 2013 C C . VAL A 1 253 ? 9.161 13.851 -27.412 1.00 78.38 253 VAL A C 1
ATOM 2015 O O . VAL A 1 253 ? 9.160 12.684 -27.788 1.00 78.38 253 VAL A O 1
ATOM 2018 N N . GLU A 1 254 ? 9.581 14.862 -28.172 1.00 68.25 254 GLU A N 1
ATOM 2019 C CA . GLU A 1 254 ? 10.287 14.638 -29.433 1.00 68.25 254 GLU A CA 1
ATOM 2020 C C . GLU A 1 254 ? 11.599 13.895 -29.148 1.00 68.25 254 GLU A C 1
ATOM 2022 O O . GLU A 1 254 ? 12.394 14.336 -28.310 1.00 68.25 254 GLU A O 1
ATOM 2027 N N . HIS A 1 255 ? 11.791 12.771 -29.842 1.00 62.75 255 HIS A N 1
ATOM 2028 C CA . HIS A 1 255 ? 13.035 12.001 -29.875 1.00 62.75 255 HIS A CA 1
ATOM 2029 C C . HIS A 1 255 ? 13.619 12.081 -31.280 1.00 62.75 255 HIS A C 1
ATOM 2031 O O . HIS A 1 255 ? 12.844 11.849 -32.240 1.00 62.75 255 HIS A O 1
#